Protein AF-A0A7K3W8Q5-F1 (afdb_monomer)

Radius of gyration: 26.83 Å; Cα contacts (8 Å, |Δi|>4): 141; chains: 1; bounding box: 63×53×60 Å

Sequence (187 aa):
PEEVVTKYGVPPELIIDFLALMGDSSDNIPGVPGVGEKTAQALLQGLGGLDTLYAEPEKIAGLSFRGAKTMAGKLEENKEVAYLSYKLATIKTDVELELGCEQLEVQQPSADELLSLFKKYEFKRWTTDVEAGKWLQAKGAKPAAKPKETIVVDAEELAEEEAIALSFDNYETLLEESQLVAWIEKL

Structure (mmCIF, N/CA/C/O backbone):
data_AF-A0A7K3W8Q5-F1
#
_entry.id   AF-A0A7K3W8Q5-F1
#
loop_
_atom_site.group_PDB
_atom_site.id
_atom_site.type_symbol
_atom_site.label_atom_id
_atom_site.label_alt_id
_atom_site.label_comp_id
_atom_site.label_asym_id
_atom_site.label_entity_id
_atom_site.label_seq_id
_atom_site.pdbx_PDB_ins_code
_atom_site.Cartn_x
_atom_site.Cartn_y
_atom_site.Cartn_z
_atom_site.occupancy
_atom_site.B_iso_or_equiv
_atom_site.auth_seq_id
_atom_site.auth_comp_id
_atom_site.auth_asym_id
_atom_site.auth_atom_id
_atom_site.pdbx_PDB_model_num
ATOM 1 N N . PRO A 1 1 ? -4.989 -14.915 -3.594 1.00 84.88 1 PRO A N 1
ATOM 2 C CA . PRO A 1 1 ? -3.837 -15.845 -3.706 1.00 84.88 1 PRO A CA 1
ATOM 3 C C . PRO A 1 1 ? -3.356 -16.262 -2.314 1.00 84.88 1 PRO A C 1
ATOM 5 O O . PRO A 1 1 ? -3.482 -15.461 -1.389 1.00 84.88 1 PRO A O 1
ATOM 8 N N . GLU A 1 2 ? -2.848 -17.485 -2.158 1.00 90.31 2 GLU A N 1
ATOM 9 C CA . GLU A 1 2 ? -2.388 -18.005 -0.859 1.00 90.31 2 GLU A CA 1
ATOM 10 C C . GLU A 1 2 ? -1.180 -17.229 -0.316 1.00 90.31 2 GLU A C 1
ATOM 12 O O . GLU A 1 2 ? -1.096 -17.007 0.891 1.00 90.31 2 GLU A O 1
ATOM 17 N N . GLU A 1 3 ? -0.300 -16.714 -1.187 1.00 94.25 3 GLU A N 1
ATOM 18 C CA . GLU A 1 3 ? 0.910 -16.004 -0.749 1.00 94.25 3 GLU A CA 1
ATOM 19 C C . GLU A 1 3 ? 0.595 -14.730 0.045 1.00 94.25 3 GLU A C 1
ATOM 21 O O . GLU A 1 3 ? 1.356 -14.339 0.930 1.00 94.25 3 GLU A O 1
ATOM 26 N N . VAL A 1 4 ? -0.543 -14.089 -0.241 1.00 92.69 4 VAL A N 1
ATOM 27 C CA . VAL A 1 4 ? -1.007 -12.902 0.491 1.00 92.69 4 VAL A CA 1
ATOM 28 C C . VAL A 1 4 ? -1.325 -13.266 1.938 1.00 92.69 4 VAL A C 1
ATOM 30 O O . VAL A 1 4 ? -0.890 -12.574 2.855 1.00 92.69 4 VAL A O 1
ATOM 33 N N . VAL A 1 5 ? -2.008 -14.392 2.147 1.00 93.50 5 VAL A N 1
ATOM 34 C CA . VAL A 1 5 ? -2.337 -14.886 3.487 1.00 93.50 5 VAL A CA 1
ATOM 35 C C . VAL A 1 5 ? -1.061 -15.261 4.232 1.00 93.50 5 VAL A C 1
ATOM 37 O O . VAL A 1 5 ? -0.903 -14.890 5.391 1.00 93.50 5 VAL A O 1
ATOM 40 N N . THR A 1 6 ? -0.118 -15.936 3.569 1.00 93.69 6 THR A N 1
ATOM 41 C CA . THR A 1 6 ? 1.173 -16.296 4.174 1.00 93.69 6 THR A CA 1
ATOM 42 C C . THR A 1 6 ? 1.981 -15.068 4.586 1.00 93.69 6 THR A C 1
ATOM 44 O O . THR A 1 6 ? 2.589 -15.073 5.654 1.00 93.69 6 THR A O 1
ATOM 47 N N . LYS A 1 7 ? 1.994 -14.018 3.757 1.00 92.50 7 LYS A N 1
ATOM 48 C CA . LYS A 1 7 ? 2.796 -12.816 4.006 1.00 92.50 7 LYS A CA 1
ATOM 49 C C . LYS A 1 7 ? 2.157 -11.865 5.018 1.00 92.50 7 LYS A C 1
ATOM 51 O O . LYS A 1 7 ? 2.866 -11.336 5.863 1.00 92.50 7 LYS A O 1
ATOM 56 N N . TYR A 1 8 ? 0.850 -11.632 4.917 1.00 92.75 8 TYR A N 1
ATOM 57 C CA . TYR A 1 8 ? 0.158 -10.575 5.664 1.00 92.75 8 TYR A CA 1
ATOM 58 C C . TYR A 1 8 ? -0.791 -11.102 6.742 1.00 92.75 8 TYR A C 1
ATOM 60 O O . TYR A 1 8 ? -1.321 -10.314 7.519 1.00 92.75 8 TYR A O 1
ATOM 68 N N . GLY A 1 9 ? -1.047 -12.412 6.793 1.00 92.75 9 GLY A N 1
ATOM 69 C CA . GLY A 1 9 ? -1.970 -13.023 7.751 1.00 92.75 9 GLY A CA 1
ATOM 70 C C . GLY A 1 9 ? -3.446 -12.710 7.495 1.00 92.75 9 GLY A C 1
ATOM 71 O O . GLY A 1 9 ? -4.296 -13.132 8.272 1.00 92.75 9 GLY A O 1
ATOM 72 N N . VAL A 1 10 ? -3.780 -11.990 6.427 1.00 95.12 10 VAL A N 1
ATOM 73 C CA . VAL A 1 10 ? -5.153 -11.621 6.064 1.00 95.12 10 VAL A CA 1
ATOM 74 C C . VAL A 1 10 ? -5.429 -12.021 4.617 1.00 95.12 10 VAL A C 1
ATOM 76 O O . VAL A 1 10 ? -4.495 -12.087 3.810 1.00 95.12 10 VAL A O 1
ATOM 79 N N . PRO A 1 11 ? -6.684 -12.331 4.266 1.00 95.19 11 PRO A N 1
ATOM 80 C CA . PRO A 1 11 ? -7.018 -12.676 2.898 1.00 95.19 11 PRO A CA 1
ATOM 81 C C . PRO A 1 11 ? -6.949 -11.439 1.978 1.00 95.19 11 PRO A C 1
ATOM 83 O O . PRO A 1 11 ? -7.053 -10.309 2.462 1.00 95.19 11 PRO A O 1
ATOM 86 N N . PRO A 1 12 ? -6.749 -11.626 0.657 1.00 95.25 12 PRO A N 1
ATOM 87 C CA . PRO A 1 12 ? -6.567 -10.528 -0.299 1.00 95.25 12 PRO A CA 1
ATOM 88 C C . PRO A 1 12 ? -7.662 -9.461 -0.263 1.00 95.25 12 PRO A C 1
ATOM 90 O O . PRO A 1 12 ? -7.368 -8.279 -0.420 1.00 95.25 12 PRO A O 1
ATOM 93 N N . GLU A 1 13 ? -8.906 -9.868 -0.025 1.00 95.00 13 GLU A N 1
ATOM 94 C CA . GLU A 1 13 ? -10.064 -8.983 0.083 1.00 95.00 13 GLU A CA 1
ATOM 95 C C . GLU A 1 13 ? -9.998 -8.005 1.267 1.00 95.00 13 GLU A C 1
ATOM 97 O O . GLU A 1 13 ? -10.685 -6.992 1.228 1.00 95.00 13 GLU A O 1
ATOM 102 N N . LEU A 1 14 ? -9.158 -8.267 2.280 1.00 96.94 14 LEU A N 1
ATOM 103 C CA . LEU A 1 14 ? -8.981 -7.410 3.461 1.00 96.94 14 LEU A CA 1
ATOM 104 C C . LEU A 1 14 ? -7.663 -6.622 3.448 1.00 96.94 14 LEU A C 1
ATOM 106 O O . LEU A 1 14 ? -7.307 -5.998 4.447 1.00 96.94 14 LEU A O 1
ATOM 110 N N . ILE A 1 15 ? -6.906 -6.641 2.346 1.00 96.62 15 ILE A N 1
ATOM 111 C CA . ILE A 1 15 ? -5.628 -5.913 2.272 1.00 96.62 15 ILE A CA 1
ATOM 112 C C . ILE A 1 15 ? -5.835 -4.399 2.355 1.00 96.62 15 ILE A C 1
ATOM 114 O O . ILE A 1 15 ? -5.041 -3.711 2.993 1.00 96.62 15 ILE A O 1
ATOM 118 N N . ILE A 1 16 ? -6.919 -3.885 1.773 1.00 97.50 16 ILE A N 1
ATOM 119 C CA . ILE A 1 16 ? -7.254 -2.460 1.861 1.00 97.50 16 ILE A CA 1
ATOM 120 C C . ILE A 1 16 ? -7.544 -2.091 3.320 1.00 97.50 16 ILE A C 1
ATOM 122 O O . ILE A 1 16 ? -6.980 -1.125 3.824 1.00 97.50 16 ILE A O 1
ATOM 126 N N . ASP A 1 17 ? -8.342 -2.891 4.033 1.00 97.88 17 ASP A N 1
ATOM 127 C CA . ASP A 1 17 ? -8.629 -2.698 5.460 1.00 97.88 17 ASP A CA 1
ATOM 128 C C . ASP A 1 17 ? -7.365 -2.792 6.324 1.00 97.88 17 ASP A C 1
ATOM 130 O O . ASP A 1 17 ? -7.184 -2.032 7.275 1.00 97.88 17 ASP A O 1
ATOM 134 N N . PHE A 1 18 ? -6.461 -3.707 5.980 1.00 97.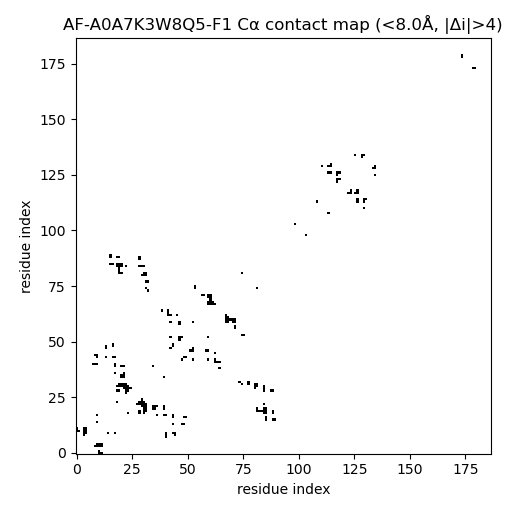62 18 PHE A N 1
ATOM 135 C CA . PHE A 1 18 ? -5.192 -3.890 6.674 1.00 97.62 18 PHE A CA 1
ATOM 136 C C . PHE A 1 18 ? -4.298 -2.653 6.566 1.00 97.62 18 PHE A C 1
ATOM 138 O O . PHE A 1 18 ? -3.804 -2.168 7.589 1.00 97.62 18 PHE A O 1
ATOM 145 N N . LEU A 1 19 ? -4.154 -2.101 5.358 1.00 97.25 19 LEU A N 1
ATOM 146 C CA . LEU A 1 19 ? -3.429 -0.850 5.124 1.00 97.25 19 LEU A CA 1
ATOM 147 C C . LEU A 1 19 ? -4.163 0.358 5.718 1.00 97.25 19 LEU A C 1
ATOM 149 O O . LEU A 1 19 ? -3.523 1.256 6.255 1.00 97.25 19 LEU A O 1
ATOM 153 N N . ALA A 1 20 ? -5.496 0.369 5.702 1.00 97.69 20 ALA A N 1
ATOM 154 C CA . ALA A 1 20 ? -6.292 1.428 6.319 1.00 97.69 20 ALA A CA 1
ATOM 155 C C . ALA A 1 20 ? -6.066 1.527 7.836 1.00 97.69 20 ALA A C 1
ATOM 157 O O . ALA A 1 20 ? -6.087 2.620 8.403 1.00 97.69 20 ALA A O 1
ATOM 158 N N . LEU A 1 21 ? -5.854 0.383 8.489 1.00 97.31 21 LEU A N 1
ATOM 159 C CA . LEU A 1 21 ? -5.604 0.290 9.923 1.00 97.31 21 LEU A CA 1
ATOM 160 C C . LEU A 1 21 ? -4.142 0.567 10.283 1.00 97.31 21 LEU A C 1
ATOM 162 O O . LEU A 1 21 ? -3.893 1.335 11.209 1.00 97.31 21 LEU A O 1
ATOM 166 N N . MET A 1 22 ? -3.185 -0.051 9.584 1.00 96.00 22 MET A N 1
ATOM 167 C CA . MET A 1 22 ? -1.753 0.107 9.877 1.00 96.00 22 MET A CA 1
ATOM 168 C C . MET A 1 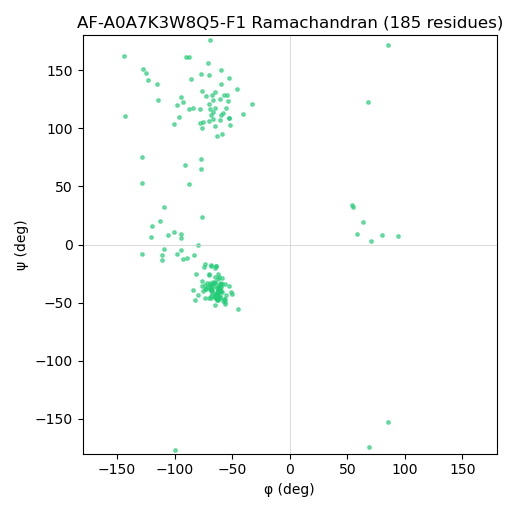22 ? -1.180 1.440 9.382 1.00 96.00 22 MET A C 1
ATOM 170 O O . MET A 1 22 ? -0.299 2.005 10.029 1.00 96.00 22 MET A O 1
ATOM 174 N N . GLY A 1 23 ? -1.658 1.916 8.235 1.00 96.31 23 GLY A N 1
ATOM 175 C CA . GLY A 1 23 ? -1.000 2.944 7.437 1.00 96.31 23 GLY A CA 1
ATOM 176 C C . GLY A 1 23 ? 0.047 2.372 6.476 1.00 96.31 23 GLY A C 1
ATOM 177 O O . GLY A 1 23 ? 0.401 1.192 6.529 1.00 96.31 23 GLY A O 1
ATOM 178 N N . ASP A 1 24 ? 0.548 3.241 5.603 1.00 96.25 24 ASP A N 1
ATOM 179 C CA . ASP A 1 24 ? 1.641 2.978 4.667 1.00 96.25 24 ASP A CA 1
ATOM 180 C C . ASP A 1 24 ? 2.501 4.240 4.546 1.00 96.25 24 ASP A C 1
ATOM 182 O O . ASP A 1 24 ? 2.081 5.261 4.000 1.00 96.25 24 ASP A O 1
ATOM 186 N N . SER A 1 25 ? 3.724 4.182 5.069 1.00 92.44 25 SER A N 1
ATOM 18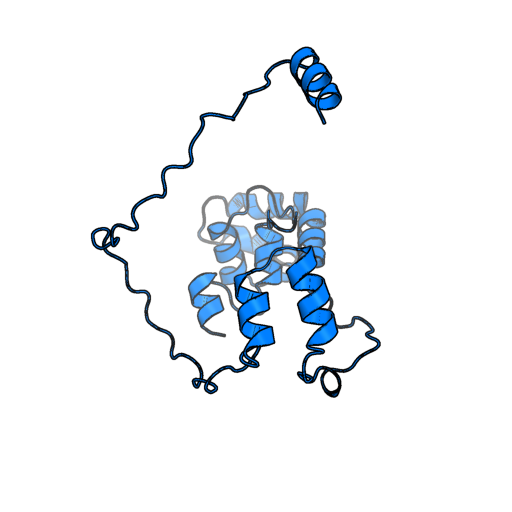7 C CA . SER A 1 25 ? 4.647 5.316 5.038 1.00 92.44 25 SER A CA 1
ATOM 188 C C . SER A 1 25 ? 5.178 5.637 3.642 1.00 92.44 25 SER A C 1
ATOM 190 O O . SER A 1 25 ? 5.566 6.778 3.409 1.00 92.44 25 SER A O 1
ATOM 192 N N . SER A 1 26 ? 5.235 4.657 2.733 1.00 94.50 26 SER A N 1
ATOM 193 C CA . SER A 1 26 ? 5.697 4.882 1.357 1.00 94.50 26 SER A CA 1
ATOM 194 C C . SER A 1 26 ? 4.703 5.757 0.594 1.00 94.50 26 SER A C 1
ATOM 196 O O . SER A 1 26 ? 5.104 6.680 -0.113 1.00 94.50 26 SER A O 1
ATOM 198 N N . ASP A 1 27 ? 3.411 5.506 0.818 1.00 95.31 27 ASP A N 1
ATOM 199 C CA . ASP A 1 27 ? 2.306 6.171 0.121 1.00 95.31 27 ASP A CA 1
ATOM 200 C C . ASP A 1 27 ? 1.657 7.294 0.952 1.00 95.31 27 ASP A C 1
ATOM 202 O O . ASP A 1 27 ? 0.620 7.844 0.579 1.00 95.31 27 ASP A O 1
ATOM 206 N N . ASN A 1 28 ? 2.278 7.680 2.074 1.00 95.38 28 ASN A N 1
ATOM 207 C CA . ASN A 1 28 ? 1.770 8.681 3.021 1.00 95.38 28 ASN A CA 1
ATOM 208 C C . ASN A 1 28 ? 0.343 8.393 3.525 1.00 95.38 28 ASN A C 1
ATOM 210 O O . ASN A 1 28 ? -0.437 9.311 3.797 1.00 95.38 28 ASN A O 1
ATOM 214 N N . ILE A 1 29 ? -0.002 7.117 3.674 1.00 96.94 29 ILE A N 1
ATOM 215 C CA . ILE A 1 29 ? -1.270 6.683 4.249 1.00 96.94 29 ILE A CA 1
ATOM 216 C C . ILE A 1 29 ? -1.116 6.684 5.778 1.00 96.94 29 ILE A C 1
ATOM 218 O O . ILE A 1 29 ? -0.285 5.940 6.303 1.00 96.94 29 ILE A O 1
ATOM 222 N N . PRO A 1 30 ? -1.889 7.502 6.516 1.00 96.25 30 PRO A N 1
ATOM 223 C CA . PRO A 1 30 ? -1.635 7.739 7.936 1.00 96.25 30 PRO A CA 1
ATOM 224 C C . PRO A 1 30 ? -1.957 6.536 8.831 1.00 96.25 30 PRO A C 1
ATOM 226 O O . PRO A 1 30 ? -1.244 6.305 9.806 1.00 96.25 30 PRO A O 1
ATOM 229 N N . GLY A 1 31 ? -3.013 5.777 8.518 1.00 96.12 31 GLY A N 1
ATOM 230 C CA . GLY A 1 31 ? -3.472 4.669 9.356 1.00 96.12 31 GLY A CA 1
ATOM 231 C C . GLY A 1 31 ? -4.070 5.112 10.695 1.00 96.12 31 GLY A C 1
ATOM 232 O O . GLY A 1 31 ? -4.239 6.302 10.972 1.00 96.12 31 GLY A O 1
ATOM 233 N N . VAL A 1 32 ? -4.398 4.144 11.553 1.00 96.44 32 VAL A N 1
ATOM 234 C CA . VAL A 1 32 ? -4.920 4.403 12.900 1.00 96.44 32 VAL A CA 1
ATOM 235 C C . VAL A 1 32 ? -3.768 4.428 13.914 1.00 96.44 32 VAL A C 1
ATOM 237 O O . VAL A 1 32 ? -3.074 3.421 14.092 1.00 96.44 32 VAL A O 1
ATOM 240 N N . PRO A 1 33 ? -3.574 5.528 14.665 1.00 94.19 33 PRO A N 1
ATOM 241 C CA . PRO A 1 33 ? -2.505 5.629 15.651 1.00 94.19 33 PRO A CA 1
ATOM 242 C C . PRO A 1 33 ? -2.502 4.483 16.674 1.00 94.19 33 PRO A C 1
ATOM 244 O O . PRO A 1 33 ? -3.461 4.245 17.413 1.00 94.19 33 PRO A O 1
ATOM 247 N N . GLY A 1 34 ? -1.370 3.785 16.768 1.00 90.88 34 GLY A N 1
ATOM 248 C CA . GLY A 1 34 ? -1.189 2.670 17.701 1.00 90.88 34 GLY A CA 1
ATOM 249 C C . GLY A 1 34 ? -1.782 1.337 17.233 1.00 90.88 34 GLY A C 1
ATOM 250 O O . GLY A 1 34 ? -1.777 0.378 18.013 1.00 90.88 34 GLY A O 1
ATOM 251 N N . VAL A 1 35 ? -2.248 1.254 15.986 1.00 95.19 35 VAL A N 1
ATOM 252 C CA . VAL A 1 35 ? -2.575 -0.002 15.310 1.00 95.19 35 VAL A CA 1
ATOM 253 C C . VAL A 1 35 ? -1.419 -0.355 14.377 1.00 95.19 35 VAL A C 1
ATOM 255 O O . VAL A 1 35 ? -1.235 0.248 13.335 1.00 95.19 35 VAL A O 1
ATOM 258 N N . GLY A 1 36 ? -0.594 -1.318 14.789 1.00 93.81 36 GLY A N 1
ATOM 259 C CA . GLY A 1 36 ? 0.451 -1.894 13.936 1.00 93.81 36 GLY A CA 1
ATOM 260 C C . GLY A 1 36 ? 0.019 -3.227 13.326 1.00 93.81 36 GLY A C 1
ATOM 261 O O . GLY A 1 36 ? -1.075 -3.717 13.600 1.00 93.81 36 GLY A O 1
ATOM 262 N N . GLU A 1 37 ? 0.921 -3.869 12.588 1.00 95.00 37 GLU A N 1
ATOM 263 C CA . GLU A 1 37 ? 0.701 -5.143 11.877 1.00 95.00 37 GLU A CA 1
ATOM 264 C C . GLU A 1 37 ? -0.025 -6.215 12.674 1.00 95.00 37 GLU A C 1
ATOM 266 O O . GLU A 1 37 ? -1.087 -6.680 12.268 1.00 95.00 37 GLU A O 1
ATOM 271 N N . LYS A 1 38 ? 0.498 -6.566 13.846 1.00 94.38 38 LYS A N 1
ATOM 272 C CA . LYS A 1 38 ? -0.083 -7.632 14.670 1.00 94.38 38 LYS A CA 1
ATOM 273 C C . LYS A 1 38 ? -1.483 -7.283 15.169 1.00 94.38 38 LYS A C 1
ATOM 275 O O . LYS A 1 38 ? -2.321 -8.164 15.326 1.00 94.38 38 LYS A O 1
ATOM 280 N N . THR A 1 39 ? -1.729 -6.002 15.434 1.00 95.62 39 THR A N 1
ATOM 281 C CA . THR A 1 39 ? -3.031 -5.514 15.890 1.00 95.62 39 THR A CA 1
ATOM 282 C C . THR A 1 39 ? -4.031 -5.517 14.740 1.00 95.62 39 THR A C 1
ATOM 284 O O . THR A 1 39 ? -5.134 -6.022 14.914 1.00 95.62 39 THR A O 1
ATOM 287 N N . ALA A 1 40 ? -3.639 -5.017 13.564 1.00 96.38 40 ALA A N 1
ATOM 288 C CA . ALA A 1 40 ? -4.472 -5.040 12.365 1.00 96.38 40 ALA A CA 1
ATOM 289 C C . ALA A 1 40 ? -4.826 -6.483 11.967 1.00 96.38 40 ALA A C 1
ATOM 291 O O . ALA A 1 40 ? -5.998 -6.786 11.774 1.00 96.38 40 ALA A O 1
ATOM 292 N N . GLN A 1 41 ? -3.854 -7.403 11.963 1.00 96.12 41 GLN A N 1
ATOM 293 C CA . GLN A 1 41 ? -4.105 -8.833 11.732 1.00 96.12 41 GLN A CA 1
ATOM 294 C C . GLN A 1 41 ? -5.117 -9.405 12.727 1.00 96.12 41 GLN A C 1
ATOM 296 O O . GLN A 1 41 ? -6.090 -10.026 12.313 1.00 96.12 41 GLN A O 1
ATOM 301 N N . ALA A 1 42 ? -4.930 -9.170 14.030 1.00 95.62 42 ALA A N 1
ATOM 302 C CA . ALA A 1 42 ? -5.832 -9.698 15.052 1.00 95.62 42 ALA A CA 1
ATOM 303 C C . ALA A 1 42 ? -7.264 -9.145 14.929 1.00 95.62 42 ALA A C 1
ATOM 305 O O . ALA A 1 42 ? -8.225 -9.882 15.153 1.00 95.62 42 ALA A O 1
ATOM 306 N N . LEU A 1 43 ? -7.410 -7.866 14.565 1.00 96.00 43 LEU A N 1
ATOM 307 C CA . LEU A 1 43 ? -8.707 -7.236 14.307 1.00 96.00 43 LEU A CA 1
ATOM 308 C C . LEU A 1 43 ? -9.394 -7.874 13.095 1.00 96.00 43 LEU A C 1
ATOM 310 O O . LEU A 1 43 ? -10.531 -8.330 13.207 1.00 96.00 43 LEU A O 1
ATOM 314 N N . LEU A 1 44 ? -8.685 -7.962 11.970 1.00 96.62 44 LEU A N 1
ATOM 315 C CA . LEU A 1 44 ? -9.249 -8.423 10.702 1.00 96.62 44 LEU A CA 1
ATOM 316 C C . LEU A 1 44 ? -9.520 -9.930 10.681 1.00 96.62 44 LEU A C 1
ATOM 318 O O . LEU A 1 44 ? -10.552 -10.360 10.177 1.00 96.62 44 LEU A O 1
ATOM 322 N N . GLN A 1 45 ? -8.648 -10.743 11.279 1.00 94.62 45 GLN A N 1
ATOM 323 C CA . GLN A 1 45 ? -8.893 -12.180 11.444 1.00 94.62 45 GLN A CA 1
ATOM 324 C C . GLN A 1 45 ? -10.058 -12.458 12.403 1.00 94.62 45 GLN A C 1
ATOM 326 O O . GLN A 1 45 ? -10.753 -13.460 12.254 1.00 94.62 45 GLN A O 1
ATOM 331 N N . GLY A 1 46 ? -10.246 -11.601 13.412 1.00 93.56 46 GLY A N 1
ATOM 332 C CA . GLY A 1 46 ? -11.250 -11.798 14.452 1.00 93.56 46 GLY A CA 1
ATOM 333 C C . GLY A 1 46 ? -12.649 -11.318 14.074 1.00 93.56 46 GLY A C 1
ATOM 334 O O . GLY A 1 46 ? -13.630 -11.966 14.436 1.00 93.56 46 GLY A O 1
ATOM 335 N N . LEU A 1 47 ? -12.745 -10.180 13.384 1.00 94.62 47 LEU A N 1
ATOM 336 C CA . LEU A 1 47 ? -14.014 -9.495 13.112 1.00 94.62 47 LEU A CA 1
ATOM 337 C C . LEU A 1 47 ? -14.232 -9.161 11.632 1.00 94.62 47 LEU A C 1
ATOM 339 O O . LEU A 1 47 ? -15.336 -8.773 11.272 1.00 94.62 47 LEU A O 1
ATOM 343 N N . GLY A 1 48 ? -13.235 -9.341 10.764 1.00 95.12 48 GLY A N 1
ATOM 344 C CA . GLY A 1 48 ? -13.332 -8.982 9.349 1.00 95.12 48 GLY A CA 1
ATOM 345 C C . GLY A 1 48 ? -12.990 -7.516 9.086 1.00 95.12 48 GLY A C 1
ATOM 346 O O . GLY A 1 48 ? -12.197 -6.923 9.807 1.00 95.12 48 GLY A O 1
ATOM 347 N N . GLY A 1 49 ? -13.554 -6.946 8.020 1.00 95.94 49 GLY A N 1
ATOM 348 C CA . GLY A 1 49 ? -13.189 -5.621 7.508 1.00 95.94 49 GLY A CA 1
ATOM 349 C C . GLY A 1 49 ? -13.587 -4.435 8.391 1.00 95.94 49 GLY A C 1
ATOM 350 O O . GLY A 1 49 ? -14.289 -4.566 9.400 1.00 95.94 49 GLY A O 1
ATOM 351 N N . LEU A 1 50 ? -13.167 -3.250 7.957 1.00 95.69 50 LEU A N 1
ATOM 352 C CA . LEU A 1 50 ? -13.298 -1.979 8.661 1.00 95.69 50 LEU A CA 1
ATOM 353 C C . LEU A 1 50 ? -14.753 -1.663 9.032 1.00 95.69 50 LEU A C 1
ATOM 355 O O . LEU A 1 50 ? -15.035 -1.304 10.173 1.00 95.69 50 LEU A O 1
ATOM 359 N N . ASP A 1 51 ? -15.690 -1.895 8.113 1.00 95.88 51 ASP A N 1
ATOM 360 C CA . ASP A 1 51 ? -17.121 -1.694 8.367 1.00 95.88 51 ASP A CA 1
ATOM 361 C C . ASP A 1 51 ? -17.650 -2.578 9.501 1.00 95.88 51 ASP A C 1
ATOM 363 O O . ASP A 1 51 ? -18.468 -2.131 10.304 1.00 95.88 51 ASP A O 1
ATOM 367 N N . THR A 1 52 ? -17.153 -3.814 9.621 1.00 95.94 52 THR A N 1
ATOM 368 C CA . THR A 1 52 ? -17.576 -4.718 10.704 1.00 95.94 52 THR A CA 1
ATOM 369 C C . THR A 1 52 ? -16.982 -4.282 12.040 1.00 95.94 52 THR A C 1
ATOM 371 O O . THR A 1 52 ? -17.680 -4.291 13.055 1.00 95.94 52 THR A O 1
ATOM 374 N N . LEU A 1 53 ? -15.729 -3.813 12.042 1.00 95.38 53 LEU A N 1
ATOM 375 C CA . LEU A 1 53 ? -15.081 -3.257 13.236 1.00 95.38 53 LEU A CA 1
ATOM 376 C C . LEU A 1 53 ? -15.855 -2.061 13.808 1.00 95.38 53 LEU A C 1
ATOM 378 O O . LEU A 1 53 ? -16.011 -1.966 15.026 1.00 95.38 53 LEU A O 1
ATOM 382 N N . TYR A 1 54 ? -16.369 -1.180 12.945 1.00 95.00 54 TYR A N 1
ATOM 383 C CA . TYR A 1 54 ? -17.166 -0.021 13.363 1.00 95.00 54 TYR A CA 1
ATOM 384 C C . TYR A 1 54 ? -18.637 -0.341 13.646 1.00 95.00 54 TYR A C 1
ATOM 386 O O . TYR A 1 54 ? -19.270 0.380 14.418 1.00 95.00 54 TYR A O 1
ATOM 394 N N . ALA A 1 55 ? -19.195 -1.398 13.051 1.00 96.19 55 ALA A N 1
ATOM 395 C CA . ALA A 1 55 ? -20.556 -1.847 13.341 1.00 96.19 55 ALA A CA 1
ATOM 396 C C . ALA A 1 55 ? -20.656 -2.604 14.677 1.00 96.19 55 ALA A C 1
ATOM 398 O O . ALA A 1 55 ? -21.689 -2.540 15.345 1.00 96.19 55 ALA A O 1
ATOM 399 N N . GLU A 1 56 ? -19.596 -3.312 15.080 1.00 94.38 56 GLU A N 1
ATOM 400 C CA . GLU A 1 56 ? -19.588 -4.189 16.258 1.00 94.38 56 GLU A CA 1
ATOM 401 C C . GLU A 1 56 ? -18.413 -3.910 17.228 1.00 94.38 56 GLU A C 1
ATOM 403 O O . GLU A 1 56 ? -17.693 -4.839 17.619 1.00 94.38 56 GLU A O 1
ATOM 408 N N . PRO A 1 57 ? -18.214 -2.656 17.687 1.00 92.50 57 PRO A N 1
ATOM 409 C CA . PRO A 1 57 ? -17.033 -2.265 18.466 1.00 92.50 57 PRO A CA 1
ATOM 410 C C . PRO A 1 57 ? -16.899 -3.018 19.801 1.00 92.50 57 PRO A C 1
ATOM 412 O O . PRO A 1 57 ? -15.791 -3.269 20.275 1.00 92.50 57 PRO A O 1
ATOM 415 N N . GLU A 1 58 ? -18.018 -3.449 20.385 1.00 92.62 58 GLU A N 1
ATOM 416 C CA . GLU A 1 58 ? -18.080 -4.229 21.630 1.00 92.62 58 GLU A CA 1
ATOM 417 C C . GLU A 1 58 ? -17.305 -5.557 21.526 1.00 92.62 58 GLU A C 1
ATOM 419 O O . GLU A 1 58 ? -16.692 -6.018 22.494 1.00 92.62 58 GLU A O 1
ATOM 424 N N . LYS A 1 59 ? -17.297 -6.181 20.338 1.00 93.56 59 LYS A N 1
ATOM 425 C CA . LYS A 1 59 ? -16.648 -7.484 20.128 1.00 93.56 59 LYS A CA 1
ATOM 426 C C . LYS A 1 59 ? -15.124 -7.379 20.093 1.00 93.56 59 LYS A C 1
ATOM 428 O O . LYS A 1 59 ? -14.441 -8.367 20.362 1.00 93.56 59 LYS A O 1
ATOM 433 N N . ILE A 1 60 ? -14.582 -6.183 19.850 1.00 93.12 60 ILE A N 1
ATOM 434 C CA . ILE A 1 60 ? -13.136 -5.933 19.812 1.00 93.12 60 ILE A CA 1
ATOM 435 C C . ILE A 1 60 ? -12.499 -6.246 21.169 1.00 93.12 60 ILE A C 1
ATOM 437 O O . ILE A 1 60 ? -11.415 -6.822 21.225 1.00 93.12 60 ILE A O 1
ATOM 441 N N . ALA A 1 61 ? -13.192 -5.944 22.271 1.00 92.06 61 ALA A N 1
ATOM 442 C CA . ALA A 1 61 ? -12.703 -6.222 23.620 1.00 92.06 61 ALA A CA 1
ATOM 443 C C . ALA A 1 61 ? -12.552 -7.727 23.922 1.00 92.06 61 ALA A C 1
ATOM 445 O O . ALA A 1 61 ? -11.818 -8.086 24.847 1.00 92.06 61 ALA A O 1
ATOM 446 N N . GLY A 1 62 ? -13.229 -8.591 23.154 1.00 90.75 62 GLY A N 1
ATOM 447 C CA . GLY A 1 62 ? -13.132 -10.049 23.244 1.00 90.75 62 GLY A CA 1
ATOM 448 C C . GLY A 1 62 ? -11.946 -10.651 22.484 1.00 90.75 62 GLY A C 1
ATOM 449 O O . GLY A 1 62 ? -11.667 -11.838 22.648 1.00 90.75 62 GLY A O 1
ATOM 450 N N . LEU A 1 63 ? -11.235 -9.861 21.674 1.00 92.62 63 LEU A N 1
ATOM 451 C CA . LEU A 1 63 ? -10.095 -10.340 20.898 1.00 92.62 63 LEU A CA 1
ATOM 452 C C . LEU A 1 63 ? -8.841 -10.509 21.762 1.00 92.62 63 LEU A C 1
ATOM 454 O O . LEU A 1 63 ? -8.573 -9.756 22.701 1.00 92.62 63 LEU A O 1
ATOM 458 N N . SER A 1 64 ? -8.027 -11.503 21.409 1.00 86.94 64 SER A N 1
ATOM 459 C CA . SER A 1 64 ? -6.840 -11.881 22.177 1.00 86.94 64 SER A CA 1
ATOM 460 C C .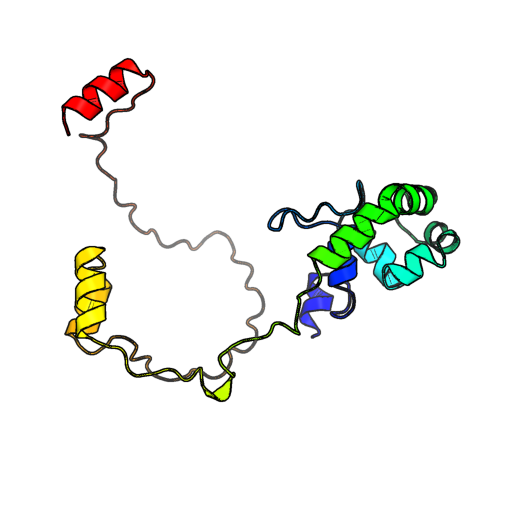 SER A 1 64 ? -5.585 -11.135 21.708 1.00 86.94 64 SER A C 1
ATOM 462 O O . SER A 1 64 ? -4.661 -11.737 21.162 1.00 86.94 64 SER A O 1
ATOM 464 N N . PHE A 1 65 ? -5.525 -9.819 21.940 1.00 90.69 65 PHE A N 1
ATOM 465 C CA . PHE A 1 65 ? -4.305 -9.024 21.742 1.00 90.69 65 PHE A CA 1
ATOM 466 C C . PHE A 1 65 ? -4.137 -7.914 22.792 1.00 90.69 65 PHE A C 1
ATOM 468 O O . PHE A 1 65 ? -5.070 -7.513 23.496 1.00 90.69 65 PHE A O 1
ATOM 475 N N . ARG A 1 66 ? -2.910 -7.397 22.922 1.00 88.69 66 ARG A N 1
ATOM 476 C CA . ARG A 1 66 ? -2.582 -6.347 23.896 1.00 88.69 66 ARG A CA 1
ATOM 477 C C . ARG A 1 66 ? -3.323 -5.050 23.559 1.00 88.69 66 ARG A C 1
ATOM 479 O O . ARG A 1 66 ? -3.046 -4.427 22.544 1.00 88.69 66 ARG A O 1
ATOM 486 N N . GLY A 1 67 ? -4.198 -4.607 24.461 1.00 88.44 67 GLY A N 1
ATOM 487 C CA . GLY A 1 67 ? -4.958 -3.362 24.299 1.00 88.44 67 GLY A CA 1
ATOM 488 C C . GLY A 1 67 ? -6.348 -3.530 23.678 1.00 88.44 67 GLY A C 1
ATOM 489 O O . GLY A 1 67 ? -7.011 -2.524 23.458 1.00 88.44 67 GLY A O 1
ATOM 490 N N . ALA A 1 68 ? -6.824 -4.762 23.464 1.00 91.69 68 ALA A N 1
ATOM 491 C CA . ALA A 1 68 ? -8.153 -5.040 22.905 1.00 91.69 68 ALA A CA 1
ATOM 492 C C . ALA A 1 68 ? -9.293 -4.285 23.620 1.00 91.69 68 ALA A C 1
ATOM 494 O O . ALA A 1 68 ? -10.133 -3.665 22.976 1.00 91.69 68 ALA A O 1
ATOM 495 N N . LYS A 1 69 ? -9.263 -4.231 24.959 1.00 92.00 69 LYS A N 1
ATOM 496 C CA . LYS A 1 69 ? -10.285 -3.551 25.780 1.00 92.00 69 LYS A CA 1
ATOM 497 C C . LYS A 1 69 ? -10.405 -2.043 25.539 1.00 92.00 69 LYS A C 1
ATOM 499 O O . LYS A 1 69 ? -11.448 -1.477 25.831 1.00 92.00 69 LYS A O 1
ATOM 504 N N . THR A 1 70 ? -9.344 -1.386 25.070 1.00 92.88 70 THR A N 1
ATOM 505 C CA . THR A 1 70 ? -9.334 0.065 24.806 1.00 92.88 70 THR A CA 1
ATOM 506 C C . THR A 1 70 ? -9.309 0.389 23.315 1.00 92.88 70 THR A C 1
ATOM 508 O O . THR A 1 70 ? -9.372 1.558 22.942 1.00 92.88 70 THR A O 1
ATOM 511 N N . MET A 1 71 ? -9.226 -0.629 22.454 1.00 94.2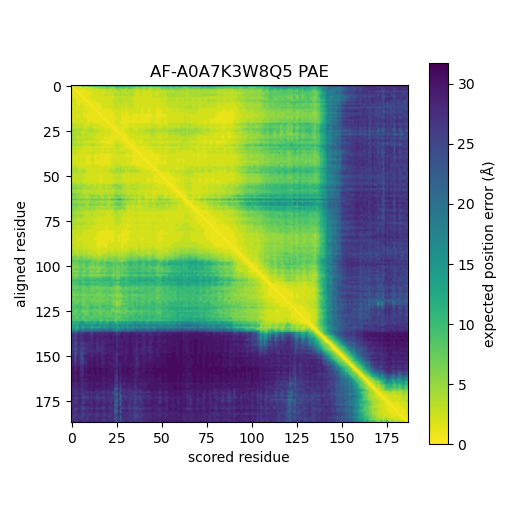5 71 MET A N 1
ATOM 512 C CA . MET A 1 71 ? -9.087 -0.446 21.013 1.00 94.25 71 MET A CA 1
ATOM 513 C C . MET A 1 71 ? -10.355 0.122 20.373 1.00 94.25 71 MET A C 1
ATOM 515 O O . MET A 1 71 ? -10.249 0.962 19.490 1.00 94.25 71 MET A O 1
ATOM 519 N N . ALA A 1 72 ? -11.538 -0.266 20.859 1.00 94.00 72 ALA A N 1
ATOM 520 C CA . ALA A 1 72 ? -12.810 0.266 20.368 1.00 94.00 72 ALA A CA 1
ATOM 521 C C . ALA A 1 72 ? -12.875 1.803 20.463 1.00 94.00 72 ALA A C 1
ATOM 523 O O . ALA A 1 72 ? -13.186 2.465 19.480 1.00 94.00 72 ALA A O 1
ATOM 524 N N . GLY A 1 73 ? -12.492 2.377 21.612 1.00 93.75 73 GLY A N 1
ATOM 525 C CA . GLY A 1 73 ? -12.454 3.834 21.791 1.00 93.75 73 GLY A CA 1
ATOM 526 C C . GLY A 1 73 ? -11.454 4.518 20.858 1.00 93.75 73 GLY A C 1
ATOM 527 O O . GLY A 1 73 ? -11.782 5.518 20.231 1.00 93.75 73 GLY A O 1
ATOM 528 N N . LYS A 1 74 ? -10.262 3.931 20.686 1.00 94.00 74 LYS A N 1
ATOM 529 C CA . LYS A 1 74 ? -9.248 4.458 19.757 1.00 94.00 74 LYS A CA 1
ATOM 530 C C . LYS A 1 74 ? -9.709 4.442 18.305 1.00 94.00 74 LYS A C 1
ATOM 532 O O . LYS A 1 74 ? -9.437 5.391 17.575 1.00 94.00 74 LYS A O 1
ATOM 537 N N . LEU A 1 75 ? -10.358 3.360 17.878 1.00 94.94 75 LEU A N 1
ATOM 538 C CA . LEU A 1 75 ? -10.876 3.249 16.520 1.00 94.94 75 LEU A CA 1
ATOM 539 C C . LEU A 1 75 ? -11.964 4.288 16.275 1.00 94.94 75 LEU A C 1
ATOM 541 O O . LEU A 1 75 ? -11.939 4.911 15.217 1.00 94.94 75 LEU A O 1
ATOM 545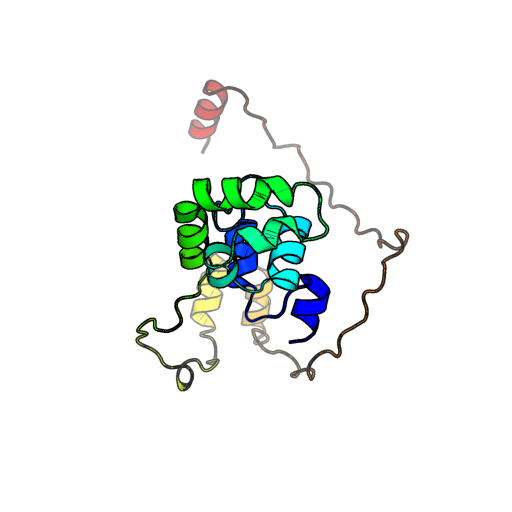 N N . GLU A 1 76 ? -12.858 4.510 17.240 1.00 95.81 76 GLU A N 1
ATOM 546 C CA . GLU A 1 76 ? -13.915 5.522 17.133 1.00 95.81 76 GLU A CA 1
ATOM 547 C C . GLU A 1 76 ? -13.339 6.943 17.044 1.00 95.81 76 GLU A C 1
ATOM 549 O O . GLU A 1 76 ? -13.701 7.693 16.141 1.00 95.81 76 GLU A O 1
ATOM 554 N N . GLU A 1 77 ? -12.367 7.288 17.896 1.00 96.50 77 GLU A N 1
ATOM 555 C CA . GLU A 1 77 ? -11.666 8.585 17.851 1.00 96.50 77 GLU A CA 1
ATOM 556 C C . GLU A 1 77 ? -10.963 8.841 16.507 1.00 96.50 77 GLU A C 1
ATOM 558 O O . GLU A 1 77 ? -10.811 9.989 16.095 1.00 96.50 77 GLU A O 1
ATOM 563 N N . ASN A 1 78 ? -10.539 7.779 15.815 1.00 95.88 78 ASN A N 1
ATOM 564 C CA . ASN A 1 78 ? -9.781 7.852 14.563 1.00 95.88 78 ASN A CA 1
ATOM 565 C C . ASN A 1 78 ? -10.574 7.335 13.355 1.00 95.88 78 ASN A C 1
ATOM 567 O O . ASN A 1 78 ? -9.985 7.004 12.324 1.00 95.88 78 ASN A O 1
ATOM 571 N N . LYS A 1 79 ? -11.905 7.276 13.456 1.00 96.62 79 LYS A N 1
ATOM 572 C CA . LYS A 1 79 ? -12.776 6.724 12.412 1.00 96.62 79 LYS A CA 1
ATOM 573 C C . LYS A 1 79 ? -12.604 7.417 11.069 1.00 96.62 79 LYS A C 1
ATOM 575 O O . LYS A 1 79 ? -12.437 6.755 10.049 1.00 96.62 79 LYS A O 1
ATOM 580 N N . GLU A 1 80 ? -12.586 8.745 11.068 1.00 97.12 80 GLU A N 1
ATOM 581 C CA . GLU A 1 80 ? -12.404 9.518 9.836 1.00 97.12 80 GLU A CA 1
ATOM 582 C C . GLU A 1 80 ? -11.046 9.243 9.182 1.00 97.12 80 GLU A C 1
ATOM 584 O O . GLU A 1 80 ? -10.967 9.090 7.965 1.00 97.12 80 GLU A O 1
ATOM 589 N N . VAL A 1 81 ? -9.988 9.107 9.987 1.00 96.88 81 VAL A N 1
ATOM 590 C CA . VAL A 1 81 ? -8.636 8.798 9.501 1.00 96.88 81 VAL A CA 1
ATOM 591 C C . VAL A 1 81 ? -8.568 7.379 8.940 1.00 96.88 81 VAL A C 1
ATOM 593 O O . VAL A 1 81 ? -7.944 7.170 7.899 1.00 96.88 81 VAL A O 1
ATOM 596 N N . ALA A 1 82 ? -9.236 6.414 9.575 1.00 97.31 82 ALA A N 1
ATOM 597 C CA . ALA A 1 82 ? -9.298 5.038 9.094 1.00 97.31 82 ALA A CA 1
ATOM 598 C C . ALA A 1 82 ? -10.008 4.948 7.735 1.00 97.31 82 ALA A C 1
ATOM 600 O O . ALA A 1 82 ? -9.467 4.372 6.794 1.00 97.31 82 ALA A O 1
ATOM 601 N N . TYR A 1 83 ? -11.177 5.581 7.586 1.00 98.12 83 TYR A N 1
ATOM 602 C CA . TYR A 1 83 ? -11.905 5.600 6.311 1.00 98.12 83 TYR A CA 1
ATOM 603 C C . TYR A 1 83 ? -11.206 6.434 5.231 1.00 98.12 83 TYR A C 1
ATOM 605 O O . TYR A 1 83 ? -11.256 6.080 4.050 1.00 98.12 83 TYR A O 1
ATOM 613 N N . LEU A 1 84 ? -10.512 7.514 5.606 1.00 97.88 84 LEU A N 1
ATOM 614 C CA . LEU A 1 84 ? -9.636 8.237 4.685 1.00 97.88 84 LEU A CA 1
ATOM 615 C C . LEU A 1 84 ? -8.501 7.331 4.200 1.00 97.88 84 LEU A C 1
ATOM 617 O O . LEU A 1 84 ? -8.263 7.246 2.999 1.00 97.88 84 LEU A O 1
ATOM 621 N N . SER A 1 85 ? -7.842 6.622 5.115 1.00 97.94 85 SER A N 1
ATOM 622 C CA . SER A 1 85 ? -6.761 5.687 4.790 1.00 97.94 85 SER A CA 1
ATOM 623 C C . SER A 1 85 ? -7.256 4.543 3.907 1.00 97.94 85 SER A C 1
ATOM 625 O O . SER A 1 85 ? -6.596 4.205 2.932 1.00 97.94 85 SER A O 1
ATOM 627 N N . TYR A 1 86 ? -8.456 4.020 4.170 1.00 98.00 86 TYR A N 1
ATOM 628 C CA . TYR A 1 86 ? -9.122 3.033 3.317 1.00 98.00 86 TYR A CA 1
ATOM 629 C C . TYR A 1 86 ? -9.313 3.557 1.895 1.00 98.00 86 TYR A C 1
ATOM 631 O O . TYR A 1 86 ? -8.950 2.896 0.922 1.00 98.00 86 TYR A O 1
ATOM 639 N N . LYS A 1 87 ? -9.831 4.781 1.761 1.00 97.50 87 LYS A N 1
ATOM 640 C CA . LYS A 1 87 ? -10.016 5.421 0.458 1.00 97.50 87 LYS A CA 1
ATOM 641 C C . LYS A 1 87 ? -8.689 5.622 -0.278 1.00 97.50 87 LYS A C 1
ATOM 643 O O . LYS A 1 87 ? -8.652 5.423 -1.485 1.00 97.50 87 LYS A O 1
ATOM 648 N N . LEU A 1 88 ? -7.630 6.018 0.428 1.00 97.38 88 LEU A N 1
ATOM 649 C CA . LEU A 1 88 ? -6.298 6.223 -0.153 1.00 97.38 88 LEU A CA 1
ATOM 650 C C . LEU A 1 88 ? -5.640 4.903 -0.577 1.00 97.38 88 LEU A C 1
ATOM 652 O O . LEU A 1 88 ? -5.023 4.852 -1.634 1.00 97.38 88 LEU A O 1
ATOM 656 N N . ALA A 1 89 ? -5.819 3.836 0.204 1.00 96.81 89 ALA A N 1
ATOM 657 C CA . ALA A 1 89 ? -5.322 2.499 -0.118 1.00 96.81 89 ALA A CA 1
ATOM 658 C C . ALA A 1 89 ? -6.126 1.808 -1.239 1.00 96.81 89 ALA A C 1
ATOM 660 O O . ALA A 1 89 ? -5.675 0.819 -1.817 1.00 96.81 89 ALA A O 1
ATOM 661 N N . THR A 1 90 ? -7.333 2.293 -1.543 1.00 97.12 90 THR A N 1
ATOM 662 C CA . THR A 1 90 ? -8.191 1.704 -2.573 1.00 97.12 90 THR A CA 1
ATOM 663 C C . THR A 1 90 ? -7.718 2.118 -3.962 1.00 97.12 90 THR A C 1
ATOM 665 O O . THR A 1 90 ? -7.789 3.286 -4.345 1.00 97.12 90 THR A O 1
ATOM 668 N N . ILE A 1 91 ? -7.303 1.134 -4.760 1.00 96.25 91 ILE A N 1
ATOM 669 C CA . ILE A 1 91 ? -6.960 1.351 -6.166 1.00 96.25 91 ILE A CA 1
ATOM 670 C C . ILE A 1 91 ? -8.225 1.736 -6.934 1.00 96.25 91 ILE A C 1
ATOM 672 O O . ILE A 1 91 ? -9.208 0.994 -6.959 1.00 96.25 91 ILE A O 1
ATOM 676 N N . LYS A 1 92 ? -8.177 2.883 -7.612 1.00 94.56 92 LYS A N 1
ATOM 677 C CA . LYS A 1 92 ? -9.227 3.305 -8.535 1.00 94.56 92 LYS A CA 1
ATOM 678 C C . LYS A 1 92 ? -9.130 2.495 -9.833 1.00 94.56 92 LYS A C 1
ATOM 680 O O . LYS A 1 92 ? -8.226 2.717 -10.632 1.00 94.56 92 LYS A O 1
ATOM 685 N N . THR A 1 93 ? -10.044 1.547 -10.029 1.00 95.38 93 THR A N 1
ATOM 686 C CA . THR A 1 93 ? -10.045 0.613 -11.174 1.00 95.38 93 THR A CA 1
ATOM 687 C C . THR A 1 93 ? -10.911 1.067 -12.351 1.00 95.38 93 THR A C 1
ATOM 689 O O . THR A 1 93 ? -10.907 0.425 -13.396 1.00 95.38 93 THR A O 1
ATOM 692 N N . ASP A 1 94 ? -11.634 2.173 -12.204 1.00 93.75 94 ASP A N 1
ATOM 693 C CA . ASP A 1 94 ? -12.580 2.739 -13.172 1.00 93.75 94 ASP A CA 1
ATOM 694 C C . ASP A 1 94 ? -12.051 4.034 -13.814 1.00 93.75 94 ASP A C 1
ATOM 696 O O . ASP A 1 94 ? -12.802 4.963 -14.114 1.00 93.75 94 ASP A O 1
ATOM 700 N N . VAL A 1 95 ? -10.732 4.135 -13.988 1.00 93.69 95 VAL A N 1
ATOM 701 C CA . VAL A 1 95 ? -10.112 5.285 -14.653 1.00 93.69 95 VAL A CA 1
ATOM 702 C C . VAL A 1 95 ? -10.400 5.219 -16.151 1.00 93.69 95 VAL A C 1
ATOM 704 O O . VAL A 1 95 ? -10.131 4.209 -16.796 1.00 93.69 95 VAL A O 1
ATOM 707 N N . GLU A 1 96 ? -10.932 6.307 -16.707 1.00 93.75 96 GLU A N 1
ATOM 708 C CA . GLU A 1 96 ? -11.111 6.452 -18.149 1.00 93.75 96 GLU A CA 1
ATOM 709 C C . GLU A 1 96 ? -9.740 6.615 -18.818 1.00 93.75 96 GLU A C 1
ATOM 711 O O . GLU A 1 96 ? -8.974 7.519 -18.480 1.00 93.75 96 GLU A O 1
ATOM 716 N N . LEU A 1 97 ? -9.421 5.704 -19.738 1.00 93.00 97 LEU A N 1
ATOM 717 C CA . LEU A 1 97 ? -8.156 5.665 -20.465 1.00 93.00 97 LEU A CA 1
ATOM 718 C C . LEU A 1 97 ? -8.429 5.725 -21.968 1.00 93.00 97 LEU A C 1
ATOM 720 O O . LEU A 1 97 ? -9.363 5.100 -22.464 1.00 93.00 97 LEU A O 1
ATOM 724 N N . GLU A 1 98 ? -7.583 6.453 -22.698 1.00 94.00 98 GLU A N 1
ATOM 725 C CA . GLU A 1 98 ? -7.687 6.588 -24.159 1.00 94.00 98 GLU A CA 1
ATOM 726 C C . GLU A 1 98 ? -7.336 5.291 -24.903 1.00 94.00 98 GLU A C 1
ATOM 728 O O . GLU A 1 98 ? -7.780 5.077 -26.030 1.00 94.00 98 GLU A O 1
ATOM 733 N N . LEU A 1 99 ? -6.528 4.434 -24.271 1.00 92.81 99 LEU A N 1
ATOM 734 C CA . LEU A 1 99 ? -6.003 3.203 -24.849 1.00 92.81 99 LEU A CA 1
ATOM 735 C C . LEU A 1 99 ? -6.541 1.979 -24.107 1.00 92.81 99 LEU A C 1
ATOM 737 O O . LEU A 1 99 ? -6.578 1.951 -22.875 1.00 92.81 99 LEU A O 1
ATOM 741 N N . GLY A 1 100 ? -6.908 0.951 -24.872 1.00 90.81 100 GLY A N 1
ATOM 742 C CA . GLY A 1 100 ? -7.294 -0.364 -24.353 1.00 90.81 100 GLY A CA 1
ATOM 743 C C . GLY A 1 100 ? -6.103 -1.315 -24.221 1.00 90.81 100 GLY A C 1
ATOM 744 O O . GLY A 1 100 ? -5.068 -1.127 -24.863 1.00 90.81 100 GLY A O 1
ATOM 745 N N . CYS A 1 101 ? -6.255 -2.378 -23.428 1.00 90.38 101 CYS A N 1
ATOM 746 C CA . CYS A 1 101 ? -5.215 -3.394 -23.234 1.00 90.38 101 CYS A CA 1
ATOM 747 C C . CYS A 1 101 ? -4.760 -4.034 -24.555 1.00 90.38 101 CYS A C 1
ATOM 749 O O . CYS A 1 101 ? -3.583 -4.343 -24.720 1.00 90.38 101 CYS A O 1
ATOM 751 N N . GLU A 1 102 ? -5.675 -4.193 -25.509 1.00 90.25 102 GLU A N 1
ATOM 752 C CA . GLU A 1 102 ? -5.431 -4.790 -26.824 1.00 90.25 102 GLU A CA 1
ATOM 753 C C . GLU A 1 102 ? -4.536 -3.919 -27.717 1.00 90.25 102 GLU A C 1
ATOM 755 O O . GLU A 1 102 ? -3.982 -4.406 -28.695 1.00 90.25 102 GLU A O 1
ATOM 760 N N . GLN A 1 103 ? -4.393 -2.631 -27.398 1.00 91.38 103 GLN A N 1
ATOM 761 C CA . GLN A 1 103 ? -3.536 -1.699 -28.135 1.00 91.38 103 GLN A CA 1
ATOM 762 C C . GLN A 1 103 ? -2.122 -1.615 -27.539 1.00 91.38 103 GLN A C 1
ATOM 764 O O . GLN A 1 103 ? -1.217 -1.079 -28.178 1.00 91.38 103 GLN A O 1
ATOM 769 N N . LEU A 1 104 ? -1.908 -2.152 -26.332 1.00 91.38 104 LEU A N 1
ATOM 770 C CA . LEU A 1 104 ? -0.631 -2.121 -25.612 1.00 91.38 104 LEU A CA 1
ATOM 771 C C . LEU A 1 104 ? 0.271 -3.307 -26.000 1.00 91.38 104 LEU A C 1
ATOM 773 O O . LEU A 1 104 ? 0.777 -4.040 -25.149 1.00 91.38 104 LEU A O 1
ATOM 777 N N . GLU A 1 105 ? 0.477 -3.502 -27.302 1.00 89.81 105 GLU A N 1
ATOM 778 C CA . GLU A 1 105 ? 1.366 -4.541 -27.828 1.00 89.81 105 GLU A CA 1
ATOM 779 C C . GLU A 1 105 ? 2.822 -4.060 -27.904 1.00 89.81 105 GLU A C 1
ATOM 781 O O . GLU A 1 105 ? 3.103 -2.919 -28.278 1.00 89.81 105 GLU A O 1
ATOM 786 N N . VAL A 1 106 ? 3.772 -4.952 -27.605 1.00 89.00 106 VAL A N 1
ATOM 787 C CA . VAL A 1 106 ? 5.209 -4.663 -27.736 1.00 89.00 106 VAL A CA 1
ATOM 788 C C . VAL A 1 106 ? 5.563 -4.472 -29.213 1.00 89.00 106 VAL A C 1
ATOM 790 O O . VAL A 1 106 ? 5.604 -5.433 -29.980 1.00 89.00 106 VAL A O 1
ATOM 793 N N . GLN A 1 107 ? 5.845 -3.228 -29.602 1.00 85.50 107 GLN A N 1
ATOM 794 C CA . GLN A 1 107 ? 6.243 -2.865 -30.963 1.00 85.50 107 GLN A CA 1
ATOM 795 C C . GLN A 1 107 ? 7.756 -2.990 -31.177 1.00 85.50 107 GLN A C 1
ATOM 797 O O . GLN A 1 107 ? 8.547 -2.997 -30.231 1.00 85.50 107 GLN A O 1
ATOM 802 N N . GLN A 1 108 ? 8.168 -3.053 -32.446 1.00 85.12 108 GLN A N 1
ATOM 803 C CA . GLN A 1 108 ? 9.585 -2.985 -32.797 1.00 85.12 108 GLN A CA 1
ATOM 804 C C . GLN A 1 108 ? 10.155 -1.603 -32.432 1.00 85.12 108 GLN A C 1
ATOM 806 O O . GLN A 1 108 ? 9.551 -0.586 -32.778 1.00 85.12 108 GLN A O 1
ATOM 811 N N . PRO A 1 109 ? 11.306 -1.541 -31.742 1.00 86.44 109 PRO A N 1
ATOM 812 C CA . PRO A 1 109 ? 11.888 -0.278 -31.312 1.00 86.44 109 PRO A CA 1
ATOM 813 C C . PRO A 1 109 ? 12.435 0.542 -32.491 1.00 86.44 109 PRO A C 1
ATOM 815 O O . PRO A 1 109 ? 13.020 -0.004 -33.427 1.00 86.44 109 PRO A O 1
ATOM 818 N N . SER A 1 110 ? 12.339 1.871 -32.392 1.00 90.19 110 SER A N 1
ATOM 819 C CA . SER A 1 110 ? 13.022 2.798 -33.303 1.00 90.19 110 SER A CA 1
ATOM 820 C C . SER A 1 110 ? 14.509 2.882 -32.940 1.00 90.19 110 SER A C 1
ATOM 822 O O . SER A 1 110 ? 14.892 3.543 -31.973 1.00 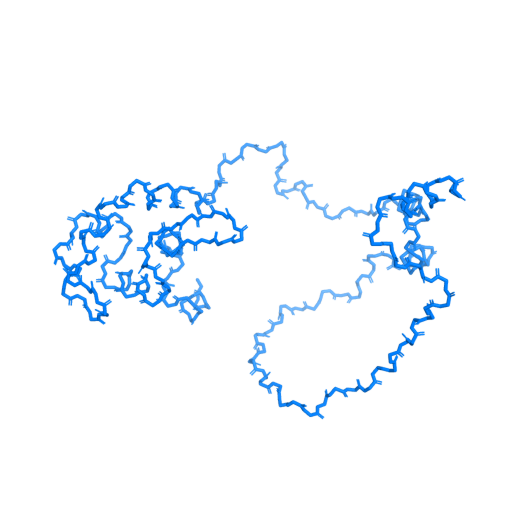90.19 110 SER A O 1
ATOM 824 N N . ALA A 1 111 ? 15.359 2.167 -33.682 1.00 89.38 111 ALA A N 1
ATOM 825 C CA . ALA A 1 111 ? 16.795 2.090 -33.398 1.00 89.38 111 ALA A CA 1
ATOM 826 C C . ALA A 1 111 ? 17.475 3.472 -33.433 1.00 89.38 111 ALA A C 1
ATOM 828 O O . ALA A 1 111 ? 18.288 3.777 -32.561 1.00 89.38 111 ALA A O 1
ATOM 829 N N . ASP A 1 112 ? 17.099 4.327 -34.384 1.00 91.94 112 ASP A N 1
ATOM 830 C CA . ASP A 1 112 ? 17.690 5.658 -34.557 1.00 91.94 112 ASP A CA 1
ATOM 831 C C . ASP A 1 112 ? 17.336 6.608 -33.400 1.00 91.94 112 ASP A C 1
ATOM 833 O O . ASP A 1 112 ? 18.191 7.357 -32.909 1.00 91.94 112 ASP A O 1
ATOM 837 N N . GLU A 1 113 ? 16.096 6.547 -32.906 1.00 93.94 113 GLU A N 1
ATOM 838 C CA . GLU A 1 113 ? 15.661 7.325 -31.740 1.00 93.94 113 GLU A CA 1
ATOM 839 C C . GLU A 1 113 ? 16.348 6.840 -30.461 1.00 93.94 113 GLU A C 1
ATOM 841 O O . GLU A 1 113 ? 16.863 7.650 -29.683 1.00 93.94 113 GLU A O 1
ATOM 846 N N . LEU A 1 114 ? 16.431 5.519 -30.268 1.00 92.75 114 LEU A N 1
ATOM 847 C CA . LEU A 1 114 ? 17.113 4.927 -29.117 1.00 92.75 114 LEU A CA 1
ATOM 848 C C . LEU A 1 114 ? 18.599 5.275 -29.086 1.00 92.75 114 LEU A C 1
ATOM 850 O O . LEU A 1 114 ? 19.104 5.675 -28.039 1.00 92.75 114 LEU A O 1
ATOM 854 N N . LEU A 1 115 ? 19.302 5.173 -30.218 1.00 93.75 115 LEU A N 1
ATOM 855 C CA . LEU A 1 115 ? 20.718 5.541 -30.300 1.00 93.75 115 LEU A CA 1
ATOM 856 C C . LEU A 1 115 ? 20.936 7.013 -29.967 1.00 93.75 115 LEU A C 1
ATOM 858 O O . LEU A 1 115 ? 21.893 7.344 -29.265 1.00 93.75 115 LEU A O 1
ATOM 862 N N . SER A 1 116 ? 20.047 7.885 -30.439 1.00 95.31 116 SER A N 1
ATOM 863 C CA . SER A 1 116 ? 20.109 9.318 -30.147 1.00 95.31 116 SER A CA 1
ATOM 864 C C . SER A 1 116 ? 19.973 9.589 -28.645 1.00 95.31 116 SER A C 1
ATOM 866 O O . SER A 1 116 ? 20.768 10.342 -28.076 1.00 95.31 116 SER A O 1
ATOM 868 N N . LEU A 1 117 ? 19.021 8.928 -27.977 1.00 96.06 117 LEU A N 1
ATOM 869 C CA . LEU A 1 117 ? 18.825 9.042 -26.529 1.00 96.06 117 LEU A CA 1
ATOM 870 C C . LEU A 1 117 ? 19.983 8.416 -25.738 1.00 96.06 117 LEU A C 1
ATOM 872 O O . LEU A 1 117 ? 20.513 9.047 -24.827 1.00 96.06 117 LEU A O 1
ATOM 876 N N . PHE A 1 118 ? 20.429 7.211 -26.089 1.00 95.75 118 PHE A N 1
ATOM 877 C CA . PHE A 1 118 ? 21.495 6.510 -25.364 1.00 95.75 118 PHE A CA 1
ATOM 878 C C . PHE A 1 118 ? 22.851 7.190 -25.504 1.00 95.75 118 PHE A C 1
ATOM 880 O O . PHE A 1 118 ? 23.613 7.214 -24.540 1.00 95.75 118 PHE A O 1
ATOM 887 N N . LYS A 1 119 ? 23.144 7.804 -26.656 1.00 94.50 119 LYS A N 1
ATOM 888 C CA . LYS A 1 119 ? 24.335 8.650 -26.817 1.00 94.50 119 LYS A CA 1
ATOM 889 C C . LYS A 1 119 ? 24.229 9.916 -25.969 1.00 94.50 119 LYS A C 1
ATOM 891 O O . LYS A 1 119 ? 25.199 10.261 -25.304 1.00 94.50 119 LYS A O 1
ATOM 896 N N . LYS A 1 120 ? 23.056 10.560 -25.927 1.00 96.50 120 LYS A N 1
ATOM 897 C CA . LYS A 1 120 ? 22.814 11.752 -25.097 1.00 96.50 120 LYS A CA 1
ATOM 898 C C . LYS A 1 120 ? 22.972 11.480 -23.596 1.00 96.50 120 LYS A C 1
ATOM 900 O O . LYS A 1 120 ? 23.516 12.323 -22.895 1.00 96.50 120 LYS A O 1
ATOM 905 N N . TYR A 1 121 ? 22.494 10.333 -23.115 1.00 97.06 121 TYR A N 1
ATOM 906 C CA . TYR A 1 121 ? 22.572 9.935 -21.701 1.00 97.06 121 TYR A CA 1
ATOM 907 C C . TYR A 1 121 ? 23.788 9.055 -21.375 1.00 97.06 121 TYR A C 1
ATOM 909 O O . TYR A 1 121 ? 23.874 8.504 -20.283 1.00 97.06 121 TYR A O 1
ATOM 917 N N . GLU A 1 122 ? 24.719 8.902 -22.321 1.00 95.00 122 GLU A N 1
ATOM 918 C CA . GLU A 1 122 ? 25.951 8.119 -22.173 1.00 95.00 122 GLU A CA 1
ATOM 919 C C . GLU A 1 122 ? 25.750 6.654 -21.732 1.00 95.00 122 GLU A C 1
ATOM 921 O O . GLU A 1 122 ? 26.614 6.046 -21.092 1.00 95.00 122 GLU A O 1
ATOM 926 N N . PHE A 1 123 ? 24.646 6.024 -22.137 1.00 96.38 123 PHE A N 1
ATOM 927 C CA . PHE A 1 123 ? 24.373 4.606 -21.885 1.00 96.38 123 PHE A CA 1
ATOM 928 C C . PHE A 1 123 ? 25.178 3.702 -22.831 1.00 96.38 123 PHE A C 1
ATOM 930 O O . PHE A 1 123 ? 24.630 2.976 -23.659 1.00 96.38 123 PHE A O 1
ATOM 937 N N . LYS A 1 124 ? 26.510 3.728 -22.691 1.00 92.50 124 LYS A N 1
ATOM 938 C CA . LYS A 1 124 ? 27.491 3.087 -23.593 1.00 92.50 124 LYS A CA 1
ATOM 939 C C . LYS A 1 124 ? 27.192 1.614 -23.884 1.00 92.50 124 LYS A C 1
ATOM 941 O O . LYS A 1 124 ? 27.305 1.184 -25.027 1.00 92.50 124 LYS A O 1
ATOM 946 N N . ARG A 1 125 ? 26.777 0.845 -22.871 1.00 92.62 125 ARG A N 1
ATOM 947 C CA . ARG A 1 125 ? 26.396 -0.568 -23.039 1.00 92.62 125 ARG A CA 1
ATOM 948 C C . ARG A 1 125 ? 25.179 -0.722 -23.955 1.00 92.62 125 ARG A C 1
ATOM 950 O O . ARG A 1 125 ? 25.205 -1.538 -24.867 1.00 92.62 125 ARG A O 1
ATOM 957 N N . TRP A 1 126 ? 24.138 0.072 -23.726 1.00 92.50 126 TRP A N 1
ATOM 958 C CA . TRP A 1 126 ? 22.895 -0.003 -24.491 1.00 92.50 126 TRP A CA 1
ATOM 959 C C . TRP A 1 126 ? 23.055 0.535 -25.911 1.00 92.50 126 TRP A C 1
ATOM 961 O O . TRP A 1 126 ? 22.477 -0.028 -26.834 1.00 92.50 126 TRP A O 1
ATOM 971 N N . THR A 1 127 ? 23.909 1.543 -26.113 1.00 91.94 127 THR A N 1
ATOM 972 C CA . THR A 1 127 ? 24.321 1.986 -27.452 1.00 91.94 127 THR A CA 1
ATOM 973 C C . THR A 1 127 ? 24.916 0.826 -28.249 1.00 91.94 127 THR A C 1
ATOM 975 O O . THR A 1 127 ? 24.438 0.536 -29.342 1.00 91.94 127 THR A O 1
ATOM 978 N N . THR A 1 128 ? 25.882 0.101 -27.674 1.00 92.00 128 THR A N 1
ATOM 979 C CA . THR A 1 128 ? 26.488 -1.076 -28.317 1.00 92.00 128 THR A CA 1
ATOM 980 C C . THR A 1 128 ? 25.458 -2.172 -28.603 1.00 92.00 128 THR A C 1
ATOM 982 O O . THR A 1 128 ? 25.508 -2.799 -29.659 1.00 92.00 128 THR A O 1
ATOM 985 N N . ASP A 1 129 ? 24.507 -2.409 -27.694 1.00 90.81 129 ASP A N 1
ATOM 986 C CA . ASP A 1 129 ? 23.467 -3.431 -27.874 1.00 90.81 129 ASP A CA 1
ATOM 987 C C . ASP A 1 129 ? 22.493 -3.083 -29.016 1.00 90.81 129 ASP A C 1
ATOM 989 O O . ASP A 1 129 ? 22.099 -3.975 -29.777 1.00 90.81 129 ASP A O 1
ATOM 993 N N . VAL A 1 130 ? 22.133 -1.804 -29.176 1.00 90.81 130 VAL A N 1
ATOM 994 C CA . VAL A 1 130 ? 21.313 -1.324 -30.303 1.00 90.81 130 VAL A CA 1
ATOM 995 C C . VAL A 1 130 ? 22.104 -1.369 -31.611 1.00 90.81 130 VAL A C 1
ATOM 997 O O . VAL A 1 130 ? 21.598 -1.906 -32.595 1.00 90.81 130 VAL A O 1
ATOM 1000 N N . GLU A 1 131 ? 23.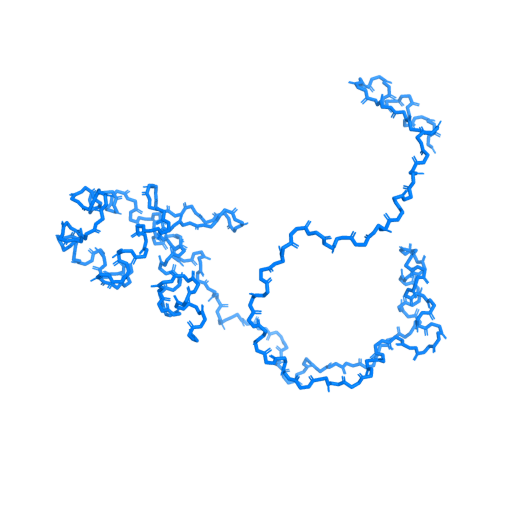356 -0.900 -31.621 1.00 88.88 131 GLU A N 1
ATOM 1001 C CA . GLU A 1 131 ? 24.235 -0.950 -32.804 1.00 88.88 131 GLU A CA 1
ATOM 1002 C C . GLU A 1 131 ? 24.489 -2.396 -33.264 1.00 88.88 131 GLU A C 1
ATOM 1004 O O . GLU A 1 131 ? 24.560 -2.672 -34.461 1.00 88.88 131 GLU A O 1
ATOM 1009 N N . ALA A 1 132 ? 24.557 -3.346 -32.328 1.00 88.50 132 ALA A N 1
ATOM 1010 C CA . ALA A 1 132 ? 24.697 -4.770 -32.620 1.00 88.50 132 ALA A CA 1
ATOM 1011 C C . ALA A 1 132 ? 23.380 -5.461 -33.031 1.00 88.50 132 ALA A C 1
ATOM 1013 O O . ALA A 1 132 ? 23.388 -6.675 -33.259 1.00 88.50 132 ALA A O 1
ATOM 1014 N N . GLY A 1 133 ? 22.249 -4.744 -33.073 1.00 83.44 133 GLY A N 1
ATOM 1015 C CA . GLY A 1 133 ? 20.926 -5.309 -33.364 1.00 83.44 133 GLY A CA 1
ATOM 1016 C C . GLY A 1 133 ? 20.436 -6.318 -32.316 1.00 83.44 133 GLY A C 1
ATOM 1017 O O . GLY A 1 133 ? 19.569 -7.142 -32.608 1.00 83.44 133 GLY A O 1
ATOM 1018 N N . LYS A 1 134 ? 21.014 -6.295 -31.108 1.00 83.56 134 LYS A N 1
ATOM 1019 C CA . LYS A 1 134 ? 20.708 -7.209 -29.991 1.00 83.56 134 LYS A CA 1
ATOM 1020 C C . LYS A 1 134 ? 19.737 -6.602 -28.981 1.00 83.56 134 LYS A C 1
ATOM 1022 O O . LYS A 1 134 ? 19.283 -7.302 -28.076 1.00 83.56 134 LYS A O 1
ATOM 1027 N N . TRP A 1 135 ? 19.420 -5.317 -29.119 1.00 79.00 135 TRP A N 1
ATOM 1028 C CA . TRP A 1 135 ? 18.465 -4.631 -28.260 1.00 79.00 135 TRP A CA 1
ATOM 1029 C C . TRP A 1 135 ? 17.098 -5.322 -28.291 1.00 79.00 135 TRP A C 1
ATOM 1031 O O . TRP A 1 135 ? 16.577 -5.617 -29.363 1.00 79.00 135 TRP A O 1
ATOM 1041 N N . LEU A 1 136 ? 16.549 -5.621 -27.109 1.00 72.69 136 LEU A N 1
ATOM 1042 C CA . LEU A 1 136 ? 15.305 -6.385 -26.914 1.00 72.69 136 LEU A CA 1
ATOM 1043 C C . LEU A 1 136 ? 15.284 -7.807 -27.518 1.00 72.69 136 LEU A C 1
ATOM 1045 O O . LEU A 1 136 ? 14.255 -8.480 -27.451 1.00 72.69 136 LEU A O 1
ATOM 1049 N N . GLN A 1 137 ? 16.413 -8.338 -28.005 1.00 68.56 137 GLN A N 1
ATOM 1050 C CA . GLN A 1 137 ? 16.526 -9.753 -28.367 1.00 68.56 137 GLN A CA 1
ATOM 1051 C C . GLN A 1 137 ? 16.685 -10.617 -27.111 1.00 68.56 137 GLN A C 1
ATOM 1053 O O . GLN A 1 137 ? 17.757 -11.142 -26.800 1.00 68.56 137 GLN A O 1
ATOM 1058 N N . ALA A 1 138 ? 15.595 -10.785 -26.366 1.00 54.62 138 ALA A N 1
ATOM 1059 C CA . ALA A 1 138 ? 15.519 -11.830 -25.363 1.00 54.62 138 ALA A CA 1
ATOM 1060 C C . ALA A 1 138 ? 15.526 -13.191 -26.077 1.00 54.62 138 ALA A C 1
ATOM 1062 O O . ALA A 1 138 ? 14.585 -13.552 -26.785 1.00 54.62 138 ALA A O 1
ATOM 1063 N N . LYS A 1 139 ? 16.585 -13.982 -25.869 1.00 47.44 139 LYS A N 1
ATOM 1064 C CA . LYS A 1 139 ? 16.540 -15.429 -26.103 1.00 47.44 139 LYS A CA 1
ATOM 1065 C C . LYS A 1 139 ? 15.442 -16.028 -25.223 1.00 47.44 139 LYS A C 1
ATOM 1067 O O . LYS A 1 139 ? 15.716 -16.354 -24.076 1.00 47.44 139 LYS A O 1
ATOM 1072 N N . GLY A 1 140 ? 14.249 -16.201 -25.783 1.00 41.75 140 GLY A N 1
ATOM 1073 C CA . GLY A 1 140 ? 13.218 -17.110 -25.295 1.00 41.75 140 GLY A CA 1
ATOM 1074 C C . GLY A 1 140 ? 12.588 -16.740 -23.951 1.00 41.75 140 GLY A C 1
ATOM 1075 O O . GLY A 1 140 ? 13.231 -16.705 -22.906 1.00 41.75 140 GLY A O 1
ATOM 1076 N N . ALA A 1 141 ? 11.269 -16.592 -23.976 1.00 42.44 141 ALA A N 1
ATOM 1077 C CA . ALA A 1 141 ? 10.419 -16.830 -22.825 1.00 42.44 141 ALA A CA 1
ATOM 1078 C C . ALA A 1 141 ? 10.881 -18.089 -22.059 1.00 42.44 141 ALA A C 1
ATOM 1080 O O . ALA A 1 141 ? 10.773 -19.209 -22.561 1.00 42.44 141 ALA A O 1
ATOM 1081 N N . LYS A 1 142 ? 11.403 -17.924 -20.838 1.00 32.00 142 LYS A N 1
ATOM 1082 C CA . LYS A 1 142 ? 11.411 -19.020 -19.864 1.00 32.00 142 LYS A CA 1
ATOM 1083 C C . LYS A 1 142 ? 9.983 -19.138 -19.317 1.00 32.00 142 LYS A C 1
ATOM 1085 O O . LYS A 1 142 ? 9.414 -18.107 -18.961 1.00 32.00 142 LYS A O 1
ATOM 1090 N N . PRO A 1 143 ? 9.393 -20.345 -19.242 1.00 37.38 143 PRO A N 1
ATOM 1091 C CA . PRO A 1 143 ? 8.104 -20.523 -18.586 1.00 37.38 143 PRO A CA 1
ATOM 1092 C C . PRO A 1 143 ? 8.213 -20.081 -17.123 1.00 37.38 143 PRO A C 1
ATOM 1094 O O . PRO A 1 143 ? 9.300 -20.160 -16.542 1.00 37.38 143 PRO A O 1
ATOM 1097 N N . ALA A 1 144 ? 7.092 -19.601 -16.576 1.00 38.69 144 ALA A N 1
ATOM 1098 C CA . ALA A 1 144 ? 6.944 -19.096 -15.214 1.00 38.69 144 ALA A CA 1
ATOM 1099 C C . ALA A 1 144 ? 7.863 -19.831 -14.229 1.00 38.69 144 ALA A C 1
ATOM 1101 O O . ALA A 1 144 ? 7.807 -21.058 -14.095 1.00 38.69 144 ALA A O 1
ATOM 1102 N N . ALA A 1 145 ? 8.743 -19.071 -13.574 1.00 34.47 145 ALA A N 1
ATOM 1103 C CA . ALA A 1 145 ? 9.582 -19.597 -12.517 1.00 34.47 145 ALA A CA 1
ATOM 1104 C C . ALA A 1 145 ? 8.670 -20.229 -11.457 1.00 34.47 145 ALA A C 1
ATOM 1106 O O . ALA A 1 145 ? 7.845 -19.544 -10.858 1.00 34.47 145 ALA A O 1
ATOM 1107 N N . LYS A 1 146 ? 8.804 -21.543 -11.243 1.00 38.31 146 LYS A N 1
ATOM 1108 C CA . LYS A 1 146 ? 8.269 -22.187 -10.040 1.00 38.31 146 LYS A CA 1
ATOM 1109 C C . LYS A 1 146 ? 8.804 -21.427 -8.820 1.00 38.31 146 LYS A C 1
ATOM 1111 O O . LYS A 1 146 ? 9.968 -21.011 -8.870 1.00 38.31 146 LYS A O 1
ATOM 1116 N N . PRO A 1 147 ? 8.007 -21.261 -7.752 1.00 37.25 147 PRO A N 1
ATOM 1117 C CA . PRO A 1 147 ? 8.462 -20.561 -6.563 1.00 37.25 147 PRO A CA 1
ATOM 1118 C C . PRO A 1 147 ? 9.679 -21.312 -6.024 1.00 37.25 147 PRO A C 1
ATOM 1120 O O . PRO A 1 147 ? 9.588 -22.471 -5.625 1.00 37.25 147 PRO A O 1
ATOM 1123 N N . LYS A 1 148 ? 10.852 -20.678 -6.110 1.00 36.09 148 LYS A N 1
ATOM 1124 C CA . LYS A 1 148 ? 12.016 -21.123 -5.356 1.00 36.09 148 LYS A CA 1
ATOM 1125 C C . LYS A 1 148 ? 11.698 -20.810 -3.903 1.00 36.09 148 LYS A C 1
ATOM 1127 O O . LYS A 1 148 ? 11.523 -19.643 -3.559 1.00 36.09 148 LYS A O 1
ATOM 1132 N N . GLU A 1 149 ? 11.609 -21.856 -3.091 1.00 35.09 149 GLU A N 1
ATOM 1133 C CA . GLU A 1 149 ? 11.704 -21.744 -1.642 1.00 35.09 149 GLU A CA 1
ATOM 1134 C C . GLU A 1 149 ? 12.887 -20.835 -1.304 1.00 35.09 149 GLU A C 1
ATOM 1136 O O . GLU A 1 149 ? 13.961 -20.927 -1.909 1.00 35.09 149 GLU A O 1
ATOM 1141 N N . THR A 1 150 ? 12.645 -19.905 -0.386 1.00 31.14 150 THR A N 1
ATOM 1142 C CA . THR A 1 150 ? 13.636 -18.987 0.165 1.00 31.14 150 THR A CA 1
ATOM 1143 C C . THR A 1 150 ? 14.837 -19.781 0.656 1.00 31.14 150 THR A C 1
ATOM 1145 O O . THR A 1 150 ? 14.795 -20.400 1.717 1.00 31.14 150 THR A O 1
ATOM 1148 N N . ILE A 1 151 ? 15.911 -19.756 -0.129 1.00 32.78 151 ILE A N 1
ATOM 1149 C CA . ILE A 1 151 ? 17.227 -20.173 0.327 1.00 32.78 151 ILE A CA 1
ATOM 1150 C C . ILE A 1 151 ? 17.648 -19.091 1.316 1.00 32.78 151 ILE A C 1
ATOM 1152 O O . ILE A 1 151 ? 17.924 -17.956 0.930 1.00 32.78 151 ILE A O 1
ATOM 1156 N N . VAL A 1 152 ? 17.609 -19.438 2.599 1.00 37.78 152 VAL A N 1
ATOM 1157 C CA . VAL A 1 152 ? 18.360 -18.750 3.648 1.00 37.78 152 VAL A CA 1
ATOM 1158 C C . VAL A 1 152 ? 19.806 -18.731 3.171 1.00 37.78 152 VAL A C 1
ATOM 1160 O O . VAL A 1 152 ? 20.430 -19.782 3.050 1.00 37.78 152 VAL A O 1
ATOM 1163 N N . VAL A 1 153 ? 20.292 -17.555 2.785 1.00 30.97 153 VAL A N 1
ATOM 1164 C CA . VAL A 1 153 ? 21.689 -17.391 2.399 1.00 30.97 153 VAL A CA 1
ATOM 1165 C C . VAL A 1 153 ? 22.472 -17.337 3.702 1.00 30.97 153 VAL A C 1
ATOM 1167 O O . VAL A 1 153 ? 22.385 -16.355 4.439 1.00 30.97 153 VAL A O 1
ATOM 1170 N N . ASP A 1 154 ? 23.152 -18.437 4.015 1.00 32.66 154 ASP A N 1
ATOM 1171 C CA . ASP A 1 154 ? 24.224 -18.451 5.002 1.00 32.66 154 ASP A CA 1
ATOM 1172 C C . ASP A 1 154 ? 25.316 -17.479 4.533 1.00 32.66 154 ASP A C 1
ATOM 1174 O O . ASP A 1 154 ? 25.612 -17.379 3.338 1.00 32.66 154 ASP A O 1
ATOM 1178 N N . ALA A 1 155 ? 25.855 -16.704 5.466 1.00 40.00 155 ALA A N 1
ATOM 1179 C CA . ALA A 1 155 ? 26.558 -15.445 5.216 1.00 40.00 155 ALA A CA 1
ATOM 1180 C C . ALA A 1 155 ? 27.995 -15.581 4.661 1.00 40.00 155 ALA A C 1
ATOM 1182 O O . ALA A 1 155 ? 28.796 -14.667 4.837 1.00 40.00 155 ALA A O 1
ATOM 1183 N N . GLU A 1 156 ? 28.348 -16.689 4.007 1.00 42.34 156 GLU A N 1
ATOM 1184 C CA . GLU A 1 156 ? 29.758 -17.040 3.754 1.00 42.34 156 GLU A CA 1
ATOM 1185 C C . GLU A 1 156 ? 30.174 -17.197 2.283 1.00 42.34 156 GLU A C 1
ATOM 1187 O O . GLU A 1 156 ? 31.335 -17.489 2.018 1.00 42.34 156 GLU A O 1
ATOM 1192 N N . GLU A 1 157 ? 29.317 -16.892 1.306 1.00 43.81 157 GLU A N 1
ATOM 1193 C CA . GLU A 1 157 ? 29.741 -16.813 -0.105 1.00 43.81 157 GLU A CA 1
ATOM 1194 C C . GLU A 1 157 ? 29.316 -15.493 -0.759 1.00 43.81 157 GLU A C 1
ATOM 1196 O O . GLU A 1 157 ? 28.399 -15.421 -1.577 1.00 43.81 157 GLU A O 1
ATOM 1201 N N . LEU A 1 158 ? 30.029 -14.421 -0.411 1.00 39.34 158 LEU A N 1
ATOM 1202 C CA . LEU A 1 158 ? 30.183 -13.270 -1.296 1.00 39.34 158 LEU A CA 1
ATOM 1203 C C . LEU A 1 158 ? 31.508 -13.441 -2.034 1.00 39.34 158 LEU A C 1
ATOM 1205 O O . LEU A 1 158 ? 32.581 -13.346 -1.444 1.00 39.34 158 LEU A O 1
ATOM 1209 N N . ALA A 1 159 ? 31.412 -13.722 -3.332 1.00 45.25 159 ALA A N 1
ATOM 1210 C CA . ALA A 1 159 ? 32.532 -13.576 -4.243 1.00 45.25 159 ALA A CA 1
ATOM 1211 C C . ALA A 1 159 ? 33.069 -12.139 -4.135 1.00 45.25 159 ALA A C 1
ATOM 1213 O O . ALA A 1 159 ? 32.300 -11.181 -4.213 1.00 45.25 159 ALA A O 1
ATOM 1214 N N . GLU A 1 160 ? 34.379 -12.007 -3.934 1.00 44.69 160 GLU A N 1
ATOM 1215 C CA . GLU A 1 160 ? 35.091 -10.732 -3.928 1.00 44.69 160 GLU A CA 1
ATOM 1216 C C . GLU A 1 160 ? 34.985 -10.087 -5.319 1.00 44.69 160 GLU A C 1
ATOM 1218 O O . GLU A 1 160 ? 35.775 -10.362 -6.221 1.00 44.69 160 GLU A O 1
ATOM 1223 N N . GLU A 1 161 ? 33.988 -9.226 -5.518 1.00 49.59 161 GLU A N 1
ATOM 1224 C CA . GLU A 1 161 ? 34.104 -8.166 -6.513 1.00 49.59 161 GLU A CA 1
ATOM 1225 C C . GLU A 1 161 ? 35.161 -7.191 -5.985 1.00 49.59 161 GLU A C 1
ATOM 1227 O O . GLU A 1 161 ? 34.952 -6.530 -4.966 1.00 49.59 161 GLU A O 1
ATOM 1232 N N . GLU A 1 162 ? 36.323 -7.133 -6.644 1.00 48.25 162 GLU A N 1
ATOM 1233 C CA . GLU A 1 162 ? 37.330 -6.107 -6.377 1.00 48.25 162 GLU A CA 1
ATOM 1234 C C . GLU A 1 162 ? 36.659 -4.732 -6.459 1.00 48.25 162 GLU A C 1
ATOM 1236 O O . GLU A 1 162 ? 36.271 -4.260 -7.532 1.00 48.25 162 GLU A O 1
ATOM 1241 N N . ALA A 1 163 ? 36.497 -4.091 -5.301 1.00 48.44 163 ALA A N 1
ATOM 1242 C CA . ALA A 1 163 ? 35.993 -2.737 -5.212 1.00 48.44 163 ALA A CA 1
ATOM 1243 C C . ALA A 1 163 ? 36.918 -1.828 -6.029 1.00 48.44 163 ALA A C 1
ATOM 1245 O O . ALA A 1 163 ? 38.085 -1.634 -5.682 1.00 48.44 163 ALA A O 1
ATOM 1246 N N . ILE A 1 164 ? 36.401 -1.264 -7.122 1.00 57.91 164 ILE A N 1
ATOM 1247 C CA . ILE A 1 164 ? 37.102 -0.222 -7.870 1.00 57.91 164 ILE A CA 1
ATOM 1248 C C . ILE A 1 164 ? 37.303 0.942 -6.896 1.00 57.91 164 ILE A C 1
ATOM 1250 O O . ILE A 1 164 ? 36.349 1.635 -6.540 1.00 57.91 164 ILE A O 1
ATOM 1254 N N . ALA A 1 165 ? 38.538 1.141 -6.438 1.00 64.06 165 ALA A N 1
ATOM 1255 C CA . ALA A 1 165 ? 38.894 2.279 -5.607 1.00 64.06 165 ALA A CA 1
ATOM 1256 C C . ALA A 1 165 ? 38.722 3.556 -6.441 1.00 64.06 165 ALA A C 1
ATOM 1258 O O . ALA A 1 165 ? 39.537 3.866 -7.311 1.00 64.06 165 ALA A O 1
ATOM 1259 N N . LEU A 1 166 ? 37.622 4.274 -6.214 1.00 66.94 166 LEU A N 1
ATOM 1260 C CA . LEU A 1 166 ? 37.400 5.591 -6.801 1.00 66.94 166 LEU A CA 1
ATOM 1261 C C . LEU A 1 166 ? 38.520 6.526 -6.317 1.00 66.94 166 LEU A C 1
ATOM 1263 O O . LEU A 1 166 ? 38.754 6.643 -5.116 1.00 66.94 166 LEU A O 1
ATOM 1267 N N . SER A 1 167 ? 39.231 7.170 -7.247 1.00 74.50 167 SER A N 1
ATOM 1268 C CA . SER A 1 167 ? 40.217 8.199 -6.899 1.00 74.50 167 SER A CA 1
ATOM 1269 C C . SER A 1 167 ? 39.489 9.418 -6.333 1.00 74.50 167 SER A C 1
ATOM 1271 O O . SER A 1 167 ? 38.558 9.941 -6.948 1.00 74.50 167 SER A O 1
ATOM 1273 N N . PHE A 1 168 ? 39.937 9.872 -5.163 1.00 72.50 168 PHE A N 1
ATOM 1274 C CA . PHE A 1 168 ? 39.445 11.081 -4.501 1.00 72.50 168 PHE A CA 1
ATOM 1275 C C . PHE A 1 168 ? 40.292 12.317 -4.833 1.00 72.50 168 PHE A C 1
ATOM 1277 O O . PHE A 1 168 ? 40.042 13.390 -4.293 1.00 72.50 168 PHE A O 1
ATOM 1284 N N . ASP A 1 169 ? 41.269 12.193 -5.735 1.00 76.88 169 ASP A N 1
ATOM 1285 C CA . ASP A 1 169 ? 42.325 13.197 -5.934 1.00 76.88 169 ASP A CA 1
ATOM 1286 C C . ASP A 1 169 ? 41.801 14.552 -6.439 1.00 76.88 169 ASP A C 1
ATOM 1288 O O . ASP A 1 169 ? 42.481 15.564 -6.302 1.00 76.88 169 ASP A O 1
ATOM 1292 N N . ASN A 1 170 ? 40.584 14.584 -6.993 1.00 75.75 170 ASN A N 1
ATOM 1293 C CA . ASN A 1 170 ? 39.941 15.794 -7.512 1.00 75.75 170 ASN A CA 1
ATOM 1294 C C . ASN A 1 170 ? 38.610 16.132 -6.815 1.00 75.75 170 ASN A C 1
ATOM 1296 O O . ASN A 1 170 ? 37.818 16.901 -7.358 1.00 75.75 170 ASN A O 1
ATOM 1300 N N . TYR A 1 171 ? 38.332 15.547 -5.645 1.00 78.94 171 TYR A N 1
ATOM 1301 C CA . TYR A 1 171 ? 37.129 15.864 -4.873 1.00 78.94 171 TYR A CA 1
ATOM 1302 C C . TYR A 1 171 ? 37.439 16.938 -3.831 1.00 78.94 171 TYR A C 1
ATOM 1304 O O . TYR A 1 171 ? 38.343 16.784 -3.012 1.00 78.94 171 TYR A O 1
ATOM 1312 N N . GLU A 1 172 ? 36.655 18.013 -3.838 1.00 81.50 172 GLU A N 1
ATOM 1313 C CA . GLU A 1 172 ? 36.705 19.058 -2.817 1.00 81.50 172 GLU A CA 1
ATOM 1314 C C . GLU A 1 172 ? 35.385 19.059 -2.037 1.00 81.50 172 GLU A C 1
ATOM 1316 O O . GLU A 1 1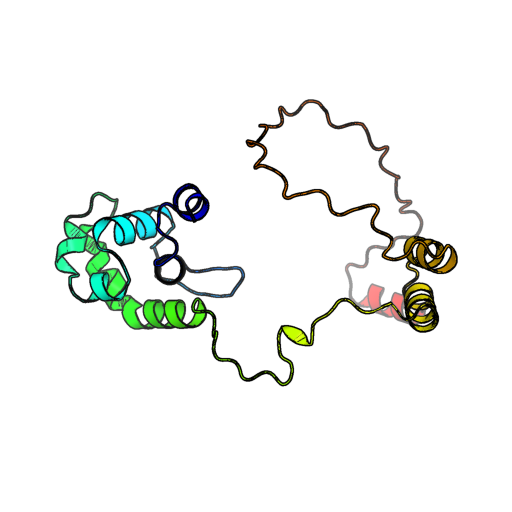72 ? 34.304 19.154 -2.618 1.00 81.50 172 GLU A O 1
ATOM 1321 N N . THR A 1 173 ? 35.464 18.922 -0.713 1.00 86.19 173 THR A N 1
ATOM 1322 C CA . THR A 1 173 ? 34.287 18.974 0.164 1.00 86.19 173 THR A CA 1
ATOM 1323 C C . THR A 1 173 ? 34.018 20.421 0.558 1.00 86.19 173 THR A C 1
ATOM 1325 O O . THR A 1 173 ? 34.833 21.037 1.245 1.00 86.19 173 THR A O 1
ATOM 1328 N N . LEU A 1 174 ? 32.862 20.950 0.158 1.00 90.00 174 LEU A N 1
ATOM 1329 C CA . LEU A 1 174 ? 32.447 22.323 0.450 1.00 90.00 174 LEU A CA 1
ATOM 1330 C C . LEU A 1 174 ? 31.515 22.318 1.665 1.00 90.00 174 LEU A C 1
ATOM 1332 O O . LEU A 1 174 ? 30.470 21.669 1.649 1.00 90.00 174 LEU A O 1
ATOM 1336 N N . LEU A 1 175 ? 31.909 23.018 2.726 1.00 90.56 175 LEU A N 1
ATOM 1337 C CA . LEU A 1 175 ? 31.161 23.112 3.985 1.00 90.56 175 LEU A CA 1
ATOM 1338 C C . LEU A 1 175 ? 30.588 24.515 4.219 1.00 90.56 175 LEU A C 1
ATOM 1340 O O . LEU A 1 175 ? 29.720 24.686 5.073 1.00 90.56 175 LEU A O 1
ATOM 1344 N N . GLU A 1 176 ? 31.049 25.505 3.454 1.00 92.94 176 GLU A N 1
ATOM 1345 C CA . GLU A 1 176 ? 30.615 26.895 3.547 1.00 92.94 176 GLU A CA 1
ATOM 1346 C C . GLU A 1 176 ? 30.107 27.429 2.203 1.00 92.94 176 GLU A C 1
ATOM 1348 O O . GLU A 1 176 ? 30.606 27.084 1.130 1.00 92.94 176 GLU A O 1
ATOM 1353 N N . GLU A 1 177 ? 29.136 28.341 2.265 1.00 87.31 177 GLU A N 1
ATOM 1354 C CA . GLU A 1 177 ? 28.529 28.977 1.088 1.00 87.31 177 GLU A CA 1
ATOM 1355 C C . GLU A 1 177 ? 29.557 29.752 0.242 1.00 87.31 177 GLU A C 1
ATOM 1357 O O . GLU A 1 177 ? 29.497 29.746 -0.985 1.00 87.31 177 GLU A O 1
ATOM 1362 N N . SER A 1 178 ? 30.568 30.342 0.883 1.00 90.62 178 SER A N 1
ATOM 1363 C CA . SER A 1 178 ? 31.683 31.032 0.220 1.00 90.62 178 SER A CA 1
ATOM 1364 C C . SER A 1 178 ? 32.491 30.112 -0.710 1.00 90.62 178 SER A C 1
ATOM 1366 O O . SER A 1 178 ? 32.917 30.535 -1.787 1.00 90.62 178 SER A O 1
ATOM 1368 N N . GLN A 1 179 ? 32.664 28.842 -0.327 1.00 90.62 179 GLN A N 1
ATOM 1369 C CA . GLN A 1 179 ? 33.391 27.831 -1.098 1.00 90.62 179 GLN A CA 1
ATOM 1370 C C . GLN A 1 179 ? 32.576 27.368 -2.313 1.00 90.62 179 GLN A C 1
ATOM 1372 O O . GLN A 1 179 ? 33.143 27.132 -3.379 1.00 90.62 179 GLN A O 1
ATOM 1377 N N . LEU A 1 180 ? 31.246 27.303 -2.172 1.00 87.00 180 LEU A N 1
ATOM 1378 C CA . LEU A 1 180 ? 30.322 27.016 -3.272 1.00 87.00 180 LEU A CA 1
ATOM 1379 C C . LEU A 1 180 ? 30.338 28.122 -4.333 1.00 87.00 180 LEU A C 1
ATOM 1381 O O . LEU A 1 180 ? 30.431 27.817 -5.520 1.00 87.00 180 LEU A O 1
ATOM 1385 N N . VAL A 1 181 ? 30.307 29.394 -3.927 1.00 92.25 181 VAL A N 1
ATOM 1386 C CA . VAL A 1 181 ? 30.353 30.532 -4.865 1.00 92.25 181 VAL A CA 1
ATOM 1387 C C . VAL A 1 181 ? 31.643 30.518 -5.691 1.00 92.25 181 VAL A C 1
ATOM 1389 O O . VAL A 1 181 ? 31.587 30.633 -6.913 1.00 92.25 181 VAL A O 1
ATOM 1392 N N . ALA A 1 182 ? 32.792 30.277 -5.054 1.00 87.44 182 ALA A N 1
ATOM 1393 C CA . ALA A 1 182 ? 34.076 30.165 -5.751 1.00 87.44 182 ALA A CA 1
ATOM 1394 C C . ALA A 1 182 ? 34.145 28.961 -6.713 1.00 87.44 182 ALA A C 1
ATOM 1396 O O . ALA A 1 182 ? 34.894 28.988 -7.689 1.00 87.44 182 ALA A O 1
ATOM 1397 N N . TRP A 1 183 ? 33.389 27.893 -6.440 1.00 88.75 183 TRP A N 1
ATOM 1398 C CA . TRP A 1 183 ? 33.269 26.738 -7.333 1.00 88.75 183 TRP A CA 1
ATOM 1399 C C . TRP A 1 183 ? 32.388 27.028 -8.547 1.00 88.75 183 TRP A C 1
ATOM 1401 O O . TRP A 1 183 ? 32.732 26.627 -9.656 1.00 88.75 183 TRP A O 1
ATOM 1411 N N . ILE A 1 184 ? 31.290 27.761 -8.352 1.00 87.56 184 ILE A N 1
ATOM 1412 C CA . ILE A 1 184 ? 30.388 28.172 -9.435 1.00 87.56 184 ILE A CA 1
ATOM 1413 C C . ILE A 1 184 ? 31.116 29.065 -10.448 1.00 87.56 184 ILE A C 1
ATOM 1415 O O . ILE A 1 184 ? 30.889 28.924 -11.642 1.00 87.56 184 ILE A O 1
ATOM 1419 N N . GLU A 1 185 ? 32.025 29.935 -10.002 1.00 87.81 185 GLU A N 1
ATOM 1420 C CA . GLU A 1 185 ? 32.829 30.787 -10.896 1.00 87.81 185 GLU A CA 1
ATOM 1421 C C . GLU A 1 185 ? 33.859 30.019 -11.747 1.00 87.81 185 GLU A C 1
ATOM 1423 O O . GLU A 1 185 ? 34.369 30.564 -12.727 1.00 87.81 185 GLU A O 1
ATOM 1428 N N . LYS A 1 186 ? 34.201 28.777 -11.375 1.00 81.69 186 LYS A N 1
ATOM 1429 C CA . LYS A 1 186 ? 35.154 27.924 -12.111 1.00 81.69 186 LYS A CA 1
ATOM 1430 C C . LYS A 1 186 ? 34.495 27.060 -13.197 1.00 81.69 186 LYS A C 1
ATOM 1432 O O . LYS A 1 186 ? 35.232 26.445 -13.970 1.00 81.69 186 LYS A O 1
ATOM 1437 N N . LEU A 1 187 ? 33.161 26.971 -13.216 1.00 72.06 187 LEU A N 1
ATOM 1438 C CA . LEU A 1 187 ? 32.363 26.253 -14.222 1.00 72.06 187 LEU A CA 1
ATOM 1439 C C . LEU A 1 187 ? 32.120 27.125 -15.461 1.00 72.06 187 LEU A C 1
ATOM 1441 O O . LEU A 1 187 ? 32.156 26.553 -16.573 1.00 72.06 187 LEU A O 1
#

Solvent-accessible surface area (backbone atoms only — not comparable to full-atom values): 11730 Å² total; per-residue (Å²): 107,70,66,45,30,74,74,62,64,40,56,65,92,41,48,38,42,40,40,5,32,38,26,37,82,91,79,69,32,75,16,30,92,94,31,44,68,73,51,31,34,54,47,38,72,71,59,42,48,60,70,44,48,71,74,45,38,76,59,43,47,74,45,97,54,95,58,23,76,56,41,41,62,54,48,62,80,32,41,70,47,25,56,48,17,28,58,70,56,46,79,81,85,81,68,90,65,98,70,56,79,90,72,71,65,93,71,86,79,61,62,71,62,49,42,55,51,25,61,74,70,62,37,62,70,58,36,52,31,48,77,67,70,47,57,90,63,70,84,65,90,73,74,81,78,72,85,73,76,82,74,78,76,71,95,80,78,76,79,83,72,80,74,78,79,76,82,62,90,85,68,82,88,73,89,48,73,71,54,48,54,61,50,61,75,73,108

Mean predicted aligned error: 14.24 Å

Nearest PDB structures (foldseek):
  3zdd-assembly1_A-2  TM=9.189E-01  e=2.151E-05  Escherichia coli
  3zdc-assembly1_A  TM=8.520E-01  e=8.308E-06  Escherichia coli
  3zda-assembly1_A  TM=9.292E-01  e=3.183E-05  Escherichia coli
  3zdb-assembly1_A-2  TM=8.537E-01  e=1.454E-05  Escherichia coli
  3zd8-assembly1_A  TM=8.930E-01  e=3.982E-05  Escherichia coli

Foldseek 3Di:
DVVCCVVQVADPVAVLQLCLAAPDPVLRQPHQPPQHRVNSNQCCVQQNGPVRCLVCVVCQCVTPDPCSVPVSVSCVVCVVSSVVSSVSSDDDPPDDDPDDPVRPDDDDDDLVVQLVVCVVVVVVVVNVCSVVVNVVVDPDDDPDDDDDDDDPDDPPDDDDPPPPPDDCPPDDDDPDPVVVVVVVVVD

InterPro domains:
  IPR002421 5'-3' exonuclease [SM00475] (1-107)
  IPR008918 Helix-hairpin-helix motif, class 2 [SM00279] (12-47)
  IPR020045 DNA polymerase I-like, H3TH domain [PF01367] (10-110)
  IPR020045 DNA polymerase I-like, H3TH domain [cd09898] (12-91)
  IPR036279 5'-3' exonuclease, C-terminal domain superfamily [SSF47807] (10-130)
  IPR038969 Flap endonuclease [PTHR42646] (2-120)

pLDDT: mean 84.47, std 19.06, range [30.97, 98.12]

Organism: NCBI:txid1564158

Secondary structure (DSSP, 8-state):
-HHHHHHHSS-GGGHHHHHHHH-BTTTTB---TT--HHHHHHHHHHH-SHHHHHH-HHHHTTSSSTTHHHHHHHHHHTHHHHHHHHHHHS-------SS-GGG---PPP-HHHHHHHHHHTT-HHHHHHHHTT-TT------------------TT------------TT-----SHHHHHHHHTT-